Protein AF-A0A8S3HYI3-F1 (afdb_monomer_lite)

pLDDT: mean 76.08, std 28.59, range [22.97, 98.62]

Radius of gyration: 24.16 Å; chains: 1; bounding box: 46×48×84 Å

Secondary structure (DSSP, 8-state):
-EEEEE-PPPP-SEEEEE-TT---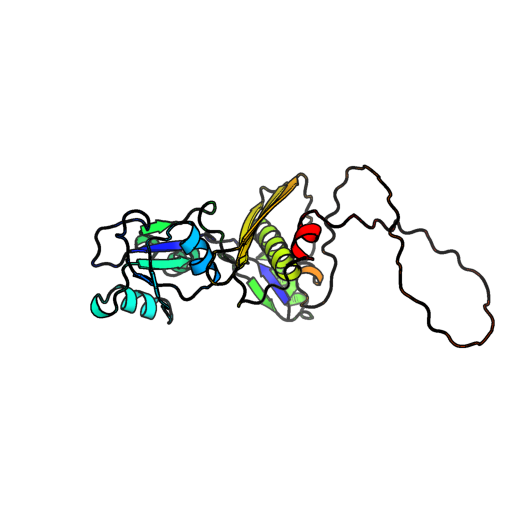-STTTSPTT-EEE---HHHHHHHHHH-TTSEEE---SSHHHHHHHHH-GGG--SEEEEEHHHHHTTT-GGG-SEEEPTTT--B-TTTT--EEEE-TT-HHHHHHHHTT--HHHHHHHHHHHHHHHHTT--TTS-EEEEEEE-SSEEEEEEEEE-TTSSSEEEEEEEEES----TTSSS-HHHH-SS--------------------------------------PPP------PPP-HHHHHHTT-

Organism: NCBI:txid392030

InterPro domains:
  IPR000860 Porphobilinogen deaminase [PR00151] (35-52)
  IPR000860 Porphobilinogen deaminase [PR00151] (54-71)
  IPR000860 Porphobilinogen deaminase [PR00151] (143-160)
  IPR000860 Porphobilinogen deaminase [PTHR11557] (1-192)
  IPR000860 Porphobilinogen deaminase [TIGR00212] (2-192)
  IPR022417 Porphobilinogen deaminase, N-terminal [PF01379] (2-125)
  IPR022418 Porphobilinogen deaminase, C-terminal [PF03900] (139-192)
  IPR036803 Porphobilinogen deaminase, C-terminal domain superfamily [G3DSA:3.30.160.40] (134-257)
  IPR036803 Porphobilinogen deaminase, C-terminal domain superfamily [SSF54782] (133-190)

Foldseek 3Di:
DWQLAKADFAQQFKFKQFFPVDDDQDLVPDAFAQEEEDPALLCQLLCCVVRVSYHYDHQDDPPVSSNVLSNDCVNRHRIYMGGCLSCVVVVNNVRTRDTDDCVRHFGAQQRRMDTDDDDPPPVVVSVVRLVRYDPQSLVRNLVRVVVCVVLVHDSVWNKGWDWDDDQFKIKIWIKTAHSNNPDIDIDIDIDGGDDDDSVDRPDVVSTDPDDDDPDDDDDDDDDDDDDDDDDDDDDDDDDDDDDDDDDDDDDDDPPPPDDDDPVVVPVVPD

Sequence (270 aa):
MVIGAILERADPRDAVIIAPWRQEKSLHELPAGSAIGTSSTRRIAQLKLSYPKLTYKNIRGNMNTRWEKLSNPELGYDAMIVAVAGFQRLNWADRISEIIEPDRVLYAIGQGALGIECRHDDNDTIRMLSVLNHEPTVVCCVAERAFLRRIEGGCSIPNAVRTEYNGTGLTVNGILLNLDGSRYVKDQIENSNLTISMTTPIPSFLVSQTDDDLLLTDNDTQTHRINRKRKRAESNDDDTLLPQPETTAPISSPSATIETSPLLRHFAHV

Structure (mmCIF, N/CA/C/O backbone):
data_AF-A0A8S3HYI3-F1
#
_entry.id   AF-A0A8S3HYI3-F1
#
loop_
_atom_site.group_PDB
_atom_site.id
_atom_site.type_symbol
_atom_site.label_atom_id
_atom_site.label_alt_id
_atom_site.label_comp_id
_atom_site.label_asym_id
_atom_site.label_entity_id
_atom_site.label_seq_id
_atom_site.pdbx_PDB_ins_code
_atom_site.Cartn_x
_atom_site.Cartn_y
_atom_site.Cartn_z
_atom_site.occupancy
_atom_site.B_iso_or_equiv
_atom_site.auth_seq_id
_atom_site.auth_comp_id
_atom_site.auth_asym_id
_atom_site.auth_atom_id
_atom_site.pdbx_PDB_model_num
ATOM 1 N N . MET A 1 1 ? 2.538 9.479 -24.098 1.00 91.56 1 MET A N 1
ATOM 2 C CA . MET A 1 1 ? 3.408 9.508 -22.902 1.00 91.56 1 MET A CA 1
ATOM 3 C C . MET A 1 1 ? 3.962 8.114 -22.660 1.00 91.56 1 MET A C 1
ATOM 5 O O . MET A 1 1 ? 3.411 7.164 -23.206 1.00 91.56 1 MET A O 1
ATOM 9 N N . VAL A 1 2 ? 5.045 7.996 -21.896 1.00 91.38 2 VAL A N 1
ATOM 10 C CA . VAL A 1 2 ? 5.701 6.731 -21.542 1.00 91.38 2 VAL A CA 1
ATOM 11 C C . VAL A 1 2 ? 6.348 6.864 -20.158 1.00 91.38 2 VAL A C 1
ATOM 13 O O . VAL A 1 2 ? 6.812 7.941 -19.800 1.00 91.38 2 VAL A O 1
ATOM 16 N N . ILE A 1 3 ? 6.402 5.788 -19.375 1.00 93.81 3 ILE A N 1
ATOM 17 C CA . ILE A 1 3 ? 7.271 5.691 -18.192 1.00 93.81 3 ILE A CA 1
ATOM 18 C C . ILE A 1 3 ? 8.714 5.515 -18.688 1.00 93.81 3 ILE A C 1
ATOM 20 O O . ILE A 1 3 ? 9.056 4.452 -19.199 1.00 93.81 3 ILE A O 1
ATOM 24 N N . GLY A 1 4 ? 9.546 6.550 -18.559 1.00 93.06 4 GLY A N 1
ATOM 25 C CA . GLY A 1 4 ? 10.953 6.526 -18.980 1.00 93.06 4 GLY A CA 1
ATOM 26 C C . GLY A 1 4 ? 11.893 5.861 -17.967 1.00 93.06 4 GLY A C 1
ATOM 27 O O . GLY A 1 4 ? 12.934 5.330 -18.352 1.00 93.06 4 GLY A O 1
ATOM 28 N N . ALA A 1 5 ? 11.525 5.861 -16.681 1.00 95.69 5 ALA A N 1
ATOM 29 C CA . ALA A 1 5 ? 12.269 5.170 -15.628 1.00 95.69 5 ALA A CA 1
ATOM 30 C C . ALA A 1 5 ? 11.381 4.716 -14.463 1.00 95.69 5 ALA A C 1
ATOM 32 O O . ALA A 1 5 ? 10.383 5.373 -14.153 1.00 95.69 5 ALA A O 1
ATOM 33 N N . ILE A 1 6 ? 11.785 3.637 -13.784 1.00 97.38 6 ILE A N 1
ATOM 34 C CA . ILE A 1 6 ? 11.233 3.195 -12.496 1.00 97.38 6 ILE A CA 1
ATOM 35 C C . ILE A 1 6 ? 12.378 3.044 -11.485 1.00 97.38 6 ILE A C 1
ATOM 37 O O . ILE A 1 6 ? 13.277 2.222 -11.661 1.00 97.38 6 ILE A O 1
ATOM 41 N N . LEU A 1 7 ? 12.331 3.853 -10.428 1.00 97.88 7 LEU A N 1
ATOM 42 C CA . LEU A 1 7 ? 13.389 3.981 -9.422 1.00 97.88 7 LEU A CA 1
ATOM 43 C C . LEU A 1 7 ? 13.372 2.821 -8.407 1.00 97.88 7 LEU A C 1
ATOM 45 O O . LEU A 1 7 ? 12.488 1.962 -8.414 1.00 97.88 7 LEU A O 1
ATOM 49 N N . GLU A 1 8 ? 14.346 2.804 -7.496 1.00 97.94 8 GLU A N 1
ATOM 50 C CA . GLU A 1 8 ? 14.388 1.874 -6.362 1.00 97.94 8 GLU A CA 1
ATOM 51 C C . GLU A 1 8 ? 13.079 1.896 -5.543 1.00 97.94 8 GLU A C 1
ATOM 53 O O . GLU A 1 8 ? 12.454 2.943 -5.324 1.00 97.94 8 GLU A O 1
ATOM 58 N N . ARG A 1 9 ? 12.621 0.710 -5.128 1.00 98.38 9 ARG A N 1
ATOM 59 C CA . ARG A 1 9 ? 11.333 0.526 -4.454 1.00 98.38 9 ARG A CA 1
ATOM 60 C C . ARG A 1 9 ? 11.489 0.758 -2.951 1.00 98.38 9 ARG A C 1
ATOM 62 O O . ARG A 1 9 ? 12.141 -0.022 -2.269 1.00 98.38 9 ARG A O 1
ATOM 69 N N . ALA A 1 10 ? 10.821 1.781 -2.420 1.00 98.12 10 ALA A N 1
ATOM 70 C CA . ALA A 1 10 ? 10.588 1.866 -0.977 1.00 98.12 10 ALA A CA 1
ATOM 71 C C . ALA A 1 10 ? 9.582 0.781 -0.543 1.00 98.12 10 ALA A C 1
ATOM 73 O O . ALA A 1 10 ? 8.868 0.243 -1.392 1.00 98.12 10 ALA A O 1
ATOM 74 N N . ASP A 1 11 ? 9.495 0.483 0.758 1.00 98.00 11 ASP A N 1
ATOM 75 C CA . ASP A 1 11 ? 8.723 -0.660 1.274 1.00 98.00 11 ASP A CA 1
ATOM 76 C C . ASP A 1 11 ? 7.275 -0.673 0.721 1.00 98.00 11 ASP A C 1
ATOM 78 O O . ASP A 1 11 ? 6.502 0.268 0.970 1.00 98.00 11 ASP A O 1
ATOM 82 N N . PRO A 1 12 ? 6.902 -1.708 -0.061 1.00 98.00 12 PRO A N 1
ATOM 83 C CA . PRO A 1 12 ? 5.623 -1.758 -0.750 1.00 98.00 12 PRO A CA 1
ATOM 84 C C . PRO A 1 12 ? 4.458 -2.110 0.178 1.00 98.00 12 PRO A C 1
ATOM 86 O O . PRO A 1 12 ? 3.312 -1.980 -0.250 1.00 98.00 12 PRO A O 1
ATOM 89 N N . ARG A 1 13 ? 4.702 -2.554 1.418 1.00 98.38 13 ARG A N 1
ATOM 90 C CA . ARG A 1 13 ? 3.667 -3.072 2.325 1.00 98.38 13 ARG A CA 1
ATOM 91 C C . ARG A 1 13 ? 2.693 -1.993 2.807 1.00 98.38 13 ARG A C 1
ATOM 93 O O . ARG A 1 13 ? 2.922 -0.781 2.702 1.00 98.38 13 ARG A O 1
ATOM 100 N N . ASP A 1 14 ? 1.562 -2.455 3.332 1.00 98.19 14 ASP A N 1
ATOM 101 C CA . ASP A 1 14 ? 0.624 -1.615 4.072 1.00 98.19 14 ASP A CA 1
ATOM 102 C C . ASP A 1 14 ? 1.027 -1.544 5.553 1.00 98.19 14 ASP A C 1
ATOM 104 O O . ASP A 1 14 ? 1.604 -2.481 6.096 1.00 98.19 14 ASP A O 1
ATOM 108 N N . ALA A 1 15 ? 0.709 -0.433 6.214 1.00 98.06 15 ALA A N 1
ATOM 109 C CA . ALA A 1 15 ? 0.996 -0.208 7.630 1.00 98.06 15 ALA A CA 1
ATOM 110 C C . ALA A 1 15 ? -0.252 0.222 8.400 1.00 98.06 15 ALA A C 1
ATOM 112 O O . ALA A 1 15 ? -1.114 0.935 7.873 1.00 98.06 15 ALA A O 1
ATOM 113 N N . VAL A 1 16 ? -0.302 -0.186 9.663 1.00 98.44 16 VAL A N 1
ATOM 114 C CA . VAL A 1 16 ? -1.290 0.193 10.669 1.00 98.44 16 VAL A CA 1
ATOM 115 C C . VAL A 1 16 ? -0.743 1.367 11.465 1.00 98.44 16 VAL A C 1
ATOM 117 O O . VAL A 1 16 ? 0.360 1.300 12.009 1.00 98.44 16 VAL A O 1
ATOM 120 N N . ILE A 1 17 ? -1.539 2.425 11.559 1.00 98.44 17 ILE A N 1
ATOM 121 C CA . ILE A 1 17 ? -1.315 3.538 12.476 1.00 98.44 17 ILE A CA 1
ATOM 122 C C . ILE A 1 17 ? -2.448 3.482 13.502 1.00 98.44 17 ILE A C 1
ATOM 124 O O . ILE A 1 17 ? -3.583 3.822 13.160 1.00 98.44 17 ILE A O 1
ATOM 128 N N . ILE A 1 18 ? -2.173 3.007 14.718 1.00 98.56 18 ILE A N 1
ATOM 129 C CA . ILE A 1 18 ? -3.126 3.061 15.837 1.00 98.56 18 ILE A CA 1
ATOM 130 C C . ILE A 1 18 ? -3.323 4.530 16.247 1.00 98.56 18 ILE A C 1
ATOM 132 O O . ILE A 1 18 ? -2.407 5.348 16.129 1.00 98.56 18 ILE A O 1
ATOM 136 N N . ALA A 1 19 ? -4.528 4.898 16.683 1.00 98.25 19 ALA A N 1
ATOM 137 C CA . ALA A 1 19 ? -4.817 6.276 17.061 1.00 98.25 19 ALA A CA 1
ATOM 138 C C . ALA A 1 19 ? -4.034 6.712 18.322 1.00 98.25 19 ALA A C 1
ATOM 140 O O . ALA A 1 19 ? -3.951 5.931 19.268 1.00 98.25 19 ALA A O 1
ATOM 141 N N . PRO A 1 20 ? -3.509 7.955 18.404 1.00 97.38 20 PRO A N 1
ATOM 142 C CA . PRO A 1 20 ? -2.654 8.398 19.520 1.00 97.38 20 PRO A CA 1
ATOM 143 C C . PRO A 1 20 ? -3.270 8.334 20.928 1.00 97.38 20 PRO A C 1
ATOM 145 O O . PRO A 1 20 ? -2.547 8.412 21.916 1.00 97.38 20 PRO A O 1
ATOM 148 N N . TRP A 1 21 ? -4.596 8.225 21.026 1.00 95.81 21 TRP A N 1
ATOM 149 C CA . TRP A 1 21 ? -5.343 8.098 22.282 1.00 95.81 21 TRP A CA 1
ATOM 150 C C . TRP A 1 21 ? -5.574 6.635 22.713 1.00 95.81 21 TRP A C 1
ATOM 152 O O . TRP A 1 21 ? -6.117 6.391 23.790 1.00 95.81 21 TRP A O 1
ATOM 162 N N . ARG A 1 22 ? -5.155 5.660 21.894 1.00 97.00 22 ARG A N 1
ATOM 163 C CA . ARG A 1 22 ? -5.243 4.216 22.153 1.00 97.00 22 ARG A CA 1
ATOM 164 C C . ARG A 1 22 ? -3.908 3.632 22.624 1.00 97.00 22 ARG A C 1
ATOM 166 O O . ARG A 1 22 ? -2.847 4.213 22.410 1.00 97.00 22 ARG A O 1
ATOM 173 N N . GLN A 1 23 ? -3.964 2.475 23.287 1.00 96.12 23 GLN A N 1
ATOM 174 C CA . GLN A 1 23 ? -2.786 1.822 23.880 1.00 96.12 23 GLN A CA 1
ATOM 175 C C . GLN A 1 23 ? -2.311 0.597 23.095 1.00 96.12 23 GLN A C 1
ATOM 177 O O . GLN A 1 23 ? -1.153 0.206 23.223 1.00 96.12 23 GLN A O 1
ATOM 182 N N . GLU A 1 24 ? -3.162 0.040 22.240 1.00 97.50 24 GLU A N 1
ATOM 183 C CA . GLU A 1 24 ? -2.853 -1.073 21.346 1.00 97.50 24 GLU A CA 1
ATOM 184 C C . GLU A 1 24 ? -1.702 -0.750 20.371 1.00 97.50 24 GLU A C 1
ATOM 186 O O . GLU A 1 24 ? -1.314 0.412 20.185 1.00 97.50 24 GLU A O 1
ATOM 191 N N . LYS A 1 25 ? -1.121 -1.787 19.763 1.00 95.19 25 LYS A N 1
ATOM 192 C CA . LYS A 1 25 ? -0.018 -1.691 18.791 1.00 95.19 25 LYS A CA 1
ATOM 193 C C . LYS A 1 25 ? -0.329 -2.385 17.458 1.00 95.19 25 LYS A C 1
ATOM 195 O O . LYS A 1 25 ? 0.171 -1.940 16.430 1.00 95.19 25 LYS A O 1
ATOM 200 N N . SER A 1 26 ? -1.206 -3.389 17.444 1.00 96.88 26 SER A N 1
ATOM 201 C CA . SER A 1 26 ? -1.627 -4.126 16.238 1.00 96.88 26 SER A CA 1
ATOM 202 C C . SER A 1 26 ? -3.139 -4.083 15.977 1.00 96.88 26 SER A C 1
ATOM 204 O O . SER A 1 26 ? -3.944 -3.818 16.872 1.00 96.88 26 SER A O 1
ATOM 206 N N . LEU A 1 27 ? -3.554 -4.442 14.755 1.00 96.62 27 LEU A N 1
ATOM 207 C CA . LEU A 1 27 ? -4.970 -4.704 14.438 1.00 96.62 27 LEU A CA 1
ATOM 208 C C . LEU A 1 27 ? -5.544 -5.902 15.211 1.00 96.62 27 LEU A C 1
ATOM 210 O O . LEU A 1 27 ? -6.762 -6.007 15.378 1.00 96.62 27 LEU A O 1
ATOM 214 N N . HIS A 1 28 ? -4.688 -6.819 15.668 1.00 95.50 28 HIS A N 1
ATOM 215 C CA . HIS A 1 28 ? -5.113 -8.004 16.405 1.00 95.50 28 HIS A CA 1
ATOM 216 C C . HIS A 1 28 ? -5.597 -7.655 17.820 1.00 95.50 28 HIS A C 1
ATOM 218 O O . HIS A 1 28 ? -6.610 -8.197 18.267 1.00 95.50 28 HIS A O 1
ATOM 224 N N . GLU A 1 29 ? -4.926 -6.724 18.500 1.00 97.44 29 GLU A N 1
ATOM 225 C CA . GLU A 1 29 ? -5.284 -6.267 19.853 1.00 97.44 29 GLU A CA 1
ATOM 226 C C . GLU A 1 29 ? -6.612 -5.497 19.903 1.00 97.44 29 GLU A C 1
ATOM 228 O O . GLU A 1 29 ? -7.323 -5.576 20.904 1.00 97.44 29 GLU A O 1
ATOM 233 N N . LEU A 1 30 ? -6.981 -4.791 18.826 1.00 98.00 30 LEU A N 1
ATOM 234 C CA . LEU A 1 30 ? -8.172 -3.938 18.808 1.00 98.00 30 LEU A CA 1
ATOM 235 C C . LEU A 1 30 ? -9.466 -4.716 19.151 1.00 98.00 30 LEU A C 1
ATOM 237 O O . LEU A 1 30 ? -9.726 -5.775 18.562 1.00 98.00 30 LEU A O 1
ATOM 241 N N . PRO A 1 31 ? -10.326 -4.198 20.051 1.00 97.75 31 PRO A N 1
ATOM 242 C CA . PRO A 1 31 ? -11.632 -4.778 20.357 1.00 97.75 31 PRO A CA 1
ATOM 243 C C . PRO A 1 31 ? -12.533 -4.936 19.128 1.00 97.75 31 PRO A C 1
ATOM 245 O O . PRO A 1 31 ? -12.418 -4.196 18.146 1.00 97.75 31 PRO A O 1
ATOM 248 N N . ALA A 1 32 ? -13.484 -5.869 19.204 1.00 98.00 32 ALA A N 1
ATOM 249 C CA . ALA A 1 32 ? -14.530 -5.990 18.193 1.00 98.00 32 ALA A CA 1
ATOM 250 C C . ALA A 1 32 ? -15.317 -4.671 18.053 1.00 98.00 32 ALA A C 1
ATOM 252 O O . ALA A 1 32 ? -15.541 -3.963 19.033 1.00 98.00 32 ALA A O 1
ATOM 253 N N . GLY A 1 33 ? -15.709 -4.333 16.826 1.00 97.81 33 GLY A N 1
ATOM 254 C CA . GLY A 1 33 ? -16.355 -3.068 16.477 1.00 97.81 33 GLY A CA 1
ATOM 255 C C . GLY A 1 33 ? -15.394 -1.928 16.111 1.00 97.81 33 GLY A C 1
ATOM 256 O O . GLY A 1 33 ? -15.814 -1.031 15.378 1.00 97.81 33 GLY A O 1
ATOM 257 N N . SER A 1 34 ? -14.121 -1.973 16.536 1.00 98.56 34 SER A N 1
ATOM 258 C CA . SER A 1 34 ? -13.158 -0.870 16.339 1.00 98.56 34 SER A CA 1
ATOM 259 C C . SER A 1 34 ? -13.040 -0.437 14.869 1.00 98.56 34 SER A C 1
ATOM 261 O O . SER A 1 34 ? -12.994 -1.266 13.956 1.00 98.56 34 SER A O 1
ATOM 263 N N . ALA A 1 35 ? -13.004 0.875 14.658 1.00 98.38 35 ALA A N 1
ATOM 264 C CA . ALA A 1 35 ? -13.166 1.575 13.397 1.00 98.38 35 ALA A CA 1
ATOM 265 C C . ALA A 1 35 ? -11.837 1.897 12.704 1.00 98.38 35 ALA A C 1
ATOM 267 O O . ALA A 1 35 ? -11.068 2.765 13.122 1.00 98.38 35 ALA A O 1
ATOM 268 N N . ILE A 1 36 ? -11.614 1.244 11.568 1.00 98.62 36 ILE A N 1
ATOM 269 C CA . ILE A 1 36 ? -10.385 1.322 10.785 1.00 98.62 36 ILE A CA 1
ATOM 270 C C . ILE A 1 36 ? -10.548 2.299 9.613 1.00 98.62 36 ILE A C 1
ATOM 272 O O . ILE A 1 36 ? -11.354 2.100 8.699 1.00 98.62 36 ILE A O 1
ATOM 276 N N . GLY A 1 37 ? -9.753 3.367 9.623 1.00 98.44 37 GLY A N 1
ATOM 277 C CA . GLY A 1 37 ? -9.715 4.405 8.600 1.00 98.44 37 GLY A CA 1
ATOM 278 C C . GLY A 1 37 ? -9.043 3.942 7.307 1.00 98.44 37 GLY A C 1
ATOM 279 O O . GLY A 1 37 ? -7.818 3.857 7.218 1.00 98.44 37 GLY A O 1
ATOM 280 N N . THR A 1 38 ? -9.830 3.700 6.260 1.00 97.56 38 THR A N 1
ATOM 281 C CA . THR A 1 38 ? -9.333 3.486 4.892 1.00 97.56 38 THR A CA 1
ATOM 282 C C . THR A 1 38 ? -10.435 3.766 3.867 1.00 97.56 38 THR A C 1
ATOM 284 O O . THR A 1 38 ? -11.604 3.482 4.101 1.00 97.56 38 THR A O 1
ATOM 287 N N . SER A 1 39 ? -10.059 4.326 2.713 1.00 95.12 39 SER A N 1
ATOM 288 C CA . SER A 1 39 ? -10.948 4.501 1.547 1.00 95.12 39 SER A CA 1
ATOM 289 C C . SER A 1 39 ? -10.560 3.594 0.367 1.00 95.12 39 SER A C 1
ATOM 291 O O . SER A 1 39 ? -11.001 3.821 -0.756 1.00 95.12 39 SER A O 1
ATOM 293 N N . SER A 1 40 ? -9.683 2.608 0.591 1.00 94.94 40 SER A N 1
ATOM 294 C CA . SER A 1 40 ? -9.213 1.675 -0.439 1.00 94.94 40 SER A CA 1
ATOM 295 C C . SER A 1 40 ? -10.015 0.376 -0.388 1.00 94.94 40 SER A C 1
ATOM 297 O O . SER A 1 40 ? -9.945 -0.351 0.604 1.00 94.94 40 SER A O 1
ATOM 299 N N . THR A 1 41 ? -10.732 0.063 -1.468 1.00 94.12 41 THR A N 1
ATOM 300 C CA . THR A 1 41 ? -11.506 -1.181 -1.619 1.00 94.12 41 THR A CA 1
ATOM 301 C C . THR A 1 41 ? -10.606 -2.418 -1.523 1.00 94.12 41 THR A C 1
ATOM 303 O O . THR A 1 41 ? -10.934 -3.333 -0.772 1.00 94.12 41 THR A O 1
ATOM 306 N N . ARG A 1 42 ? -9.413 -2.389 -2.147 1.00 95.00 42 ARG A N 1
ATOM 307 C CA . ARG A 1 42 ? -8.327 -3.383 -1.976 1.00 95.00 42 ARG A CA 1
ATOM 308 C C . ARG A 1 42 ? -8.052 -3.711 -0.506 1.00 95.00 42 ARG A C 1
ATOM 310 O O . ARG A 1 42 ? -7.963 -4.881 -0.138 1.00 95.00 42 ARG A O 1
ATOM 317 N N . ARG A 1 43 ? -7.864 -2.676 0.322 1.00 96.19 43 ARG A N 1
ATOM 318 C CA . ARG A 1 43 ? -7.559 -2.842 1.752 1.00 96.19 43 ARG A CA 1
ATOM 319 C C . ARG A 1 43 ? -8.765 -3.386 2.505 1.00 96.19 43 ARG A C 1
ATOM 321 O O . ARG A 1 43 ? -8.611 -4.331 3.261 1.00 96.19 43 ARG A O 1
ATOM 328 N N . ILE A 1 44 ? -9.952 -2.820 2.285 1.00 95.88 44 ILE A N 1
ATOM 329 C CA . ILE A 1 44 ? -11.177 -3.217 2.998 1.00 95.88 44 ILE A CA 1
ATOM 330 C C . ILE A 1 44 ? -11.522 -4.688 2.728 1.00 95.88 44 ILE A C 1
ATOM 332 O O . ILE A 1 44 ? -11.787 -5.418 3.677 1.00 95.88 44 ILE A O 1
ATOM 336 N N . ALA A 1 45 ? -11.479 -5.135 1.470 1.00 95.12 45 ALA A N 1
ATOM 337 C CA . ALA A 1 45 ? -11.820 -6.511 1.107 1.00 95.12 45 ALA A CA 1
ATOM 338 C C . ALA A 1 45 ? -10.863 -7.538 1.746 1.00 95.12 45 ALA A C 1
ATOM 340 O O . ALA A 1 45 ? -11.320 -8.500 2.355 1.00 95.12 45 ALA A O 1
ATOM 341 N N . GLN A 1 46 ? -9.545 -7.306 1.688 1.00 96.06 46 GLN A N 1
ATOM 342 C CA . GLN A 1 46 ? -8.563 -8.204 2.314 1.00 96.06 46 GLN A CA 1
ATOM 343 C C . GLN A 1 46 ? -8.597 -8.146 3.848 1.00 96.06 46 GLN A C 1
ATOM 345 O O . GLN A 1 46 ? -8.528 -9.175 4.512 1.00 96.06 46 GLN A O 1
ATOM 350 N N . LEU A 1 47 ? -8.744 -6.955 4.438 1.00 95.88 47 LEU A N 1
ATOM 351 C CA . LEU A 1 47 ? -8.779 -6.815 5.896 1.00 95.88 47 LEU A CA 1
ATOM 352 C C . LEU A 1 47 ? -10.030 -7.447 6.513 1.00 95.88 47 LEU A C 1
ATOM 354 O O . LEU A 1 47 ? -9.934 -7.955 7.623 1.00 95.88 47 LEU A O 1
ATOM 358 N N . LYS A 1 48 ? -11.164 -7.488 5.802 1.00 94.81 48 LYS A N 1
ATOM 359 C CA . LYS A 1 48 ? -12.365 -8.210 6.251 1.00 94.81 48 LYS A CA 1
ATOM 360 C C . LYS A 1 48 ? -12.172 -9.727 6.341 1.00 94.81 48 LYS A C 1
ATOM 362 O O . LYS A 1 48 ? -12.792 -10.337 7.204 1.00 94.81 48 LYS A O 1
ATOM 367 N N . LEU A 1 49 ? -11.321 -10.323 5.498 1.00 91.69 49 LEU A N 1
ATOM 368 C CA . LEU A 1 49 ? -10.960 -11.744 5.605 1.00 91.69 49 LEU A CA 1
ATOM 369 C C . LEU A 1 49 ? -10.132 -12.004 6.872 1.00 91.69 49 LEU A C 1
ATOM 371 O O . LEU A 1 49 ? -10.440 -12.910 7.640 1.00 91.69 49 LEU A O 1
ATOM 375 N N . SER A 1 50 ? -9.107 -11.180 7.102 1.00 90.38 50 SER A N 1
ATOM 376 C CA . SER A 1 50 ? -8.134 -11.375 8.188 1.00 90.38 50 SER A CA 1
ATOM 377 C C . SER A 1 50 ? -8.602 -10.847 9.555 1.00 90.38 50 SER A C 1
ATOM 379 O O . SER A 1 50 ? -8.136 -11.319 10.589 1.00 90.38 50 SER A O 1
ATOM 381 N N . TYR A 1 51 ? -9.517 -9.872 9.585 1.00 94.31 51 TYR A N 1
ATOM 382 C CA . TYR A 1 51 ? -9.987 -9.192 10.799 1.00 94.31 51 TYR A CA 1
ATOM 383 C C . TYR A 1 51 ? -11.513 -8.910 10.786 1.00 94.31 51 TYR A C 1
ATOM 385 O O . TYR A 1 51 ? -11.927 -7.770 11.018 1.00 94.31 51 TYR A O 1
ATOM 393 N N . PRO A 1 52 ? -12.389 -9.918 10.584 1.00 93.88 52 PRO A N 1
ATOM 394 C CA . PRO A 1 52 ? -13.842 -9.726 10.433 1.00 93.88 52 PRO A CA 1
ATOM 395 C C . PRO A 1 52 ? -14.547 -9.091 11.648 1.00 93.88 52 PRO A C 1
ATOM 397 O O . PRO A 1 52 ? -15.687 -8.649 11.533 1.00 93.88 52 PRO A O 1
ATOM 400 N N . LYS A 1 53 ? -13.881 -9.015 12.810 1.00 96.56 53 LYS A N 1
ATOM 401 C CA . LYS A 1 53 ? -14.371 -8.322 14.015 1.00 96.56 53 LYS A CA 1
ATOM 402 C C . LYS A 1 53 ? -14.313 -6.786 13.938 1.00 96.56 53 LYS A C 1
ATOM 404 O O . LYS A 1 53 ? -14.844 -6.135 14.834 1.00 96.56 53 LYS A O 1
ATOM 409 N N . LEU A 1 54 ? -13.630 -6.203 12.949 1.00 97.81 54 LEU A N 1
ATOM 410 C CA . LEU A 1 54 ? -13.384 -4.757 12.847 1.00 97.81 54 LEU A CA 1
ATOM 411 C C . LEU A 1 54 ? -14.364 -4.071 11.879 1.00 97.81 54 LEU A C 1
ATOM 413 O O . LEU A 1 54 ? -14.881 -4.690 10.950 1.00 97.81 54 LEU A O 1
ATOM 417 N N . THR A 1 55 ? -14.602 -2.771 12.072 1.00 97.88 55 THR A N 1
ATOM 418 C CA . THR A 1 55 ? -15.403 -1.946 11.151 1.00 97.88 55 THR A CA 1
ATOM 419 C C . THR A 1 55 ? -14.501 -1.049 10.301 1.00 97.88 55 THR A C 1
ATOM 421 O O . THR A 1 55 ? -13.374 -0.746 10.679 1.00 97.88 55 THR A O 1
ATOM 424 N N . TYR A 1 56 ? -14.968 -0.617 9.124 1.00 97.12 56 TYR A N 1
ATOM 425 C CA . TYR A 1 56 ? -14.147 0.139 8.165 1.00 97.12 56 TYR A CA 1
ATOM 426 C C . TYR A 1 56 ? -14.840 1.439 7.752 1.00 97.12 56 TYR A C 1
ATOM 428 O O . TYR A 1 56 ? -15.974 1.418 7.273 1.00 97.12 56 TYR A O 1
ATOM 436 N N . LYS A 1 57 ? -14.153 2.577 7.917 1.00 97.00 57 LYS A N 1
ATOM 437 C CA . LYS A 1 57 ? -14.675 3.928 7.644 1.00 97.00 57 LYS A CA 1
ATOM 438 C C . LYS A 1 57 ? -13.800 4.675 6.630 1.00 97.00 57 LYS A C 1
ATOM 440 O O . LYS A 1 57 ? -12.574 4.677 6.726 1.00 97.00 57 LYS A O 1
ATOM 445 N N . ASN A 1 58 ? -14.445 5.359 5.679 1.00 97.06 58 ASN A N 1
ATOM 446 C CA . ASN A 1 58 ? -13.793 6.142 4.620 1.00 97.06 58 ASN A CA 1
ATOM 447 C C . ASN A 1 58 ? -13.008 7.347 5.183 1.00 97.06 58 ASN A C 1
ATOM 449 O O . ASN A 1 58 ? -13.560 8.438 5.327 1.00 97.06 58 ASN A O 1
ATOM 453 N N . ILE A 1 59 ? -11.699 7.197 5.416 1.00 97.56 59 ILE A N 1
ATOM 454 C CA . ILE A 1 59 ? -10.813 8.333 5.723 1.00 97.56 59 ILE A CA 1
ATOM 455 C C . ILE A 1 59 ? -10.248 8.948 4.427 1.00 97.56 59 ILE A C 1
ATOM 457 O O . ILE A 1 59 ? -9.701 8.239 3.574 1.00 97.56 59 ILE A O 1
ATOM 461 N N . ARG A 1 60 ? -10.408 10.269 4.246 1.00 95.44 60 ARG A N 1
ATOM 462 C CA . ARG A 1 60 ? -10.005 11.023 3.035 1.00 95.44 60 ARG A CA 1
ATOM 463 C C . ARG A 1 60 ? -9.346 12.365 3.371 1.00 95.44 60 ARG A C 1
ATOM 465 O O . ARG A 1 60 ? -9.667 12.985 4.388 1.00 95.44 60 ARG A O 1
ATOM 472 N N . GLY A 1 61 ? -8.449 12.795 2.484 1.00 95.56 61 GLY A N 1
ATOM 473 C CA . GLY A 1 61 ? -7.565 13.960 2.617 1.00 95.56 61 GLY A CA 1
ATOM 474 C C . GLY A 1 61 ? -6.136 13.639 2.154 1.00 95.56 61 GLY A C 1
ATOM 475 O O . GLY A 1 61 ? -5.865 12.506 1.730 1.00 95.56 61 GLY A O 1
ATOM 476 N N . ASN A 1 62 ? -5.225 14.610 2.274 1.00 95.69 62 ASN A N 1
ATOM 477 C CA . ASN A 1 62 ? -3.774 14.367 2.250 1.00 95.69 62 ASN A CA 1
ATOM 478 C C . ASN A 1 62 ? -3.329 13.662 3.558 1.00 95.69 62 ASN A C 1
ATOM 480 O O . ASN A 1 62 ? -4.183 13.272 4.357 1.00 95.69 62 ASN A O 1
ATOM 484 N N . MET A 1 63 ? -2.026 13.450 3.785 1.00 95.44 63 MET A N 1
ATOM 485 C CA . MET A 1 63 ? -1.594 12.712 4.982 1.00 95.44 63 MET A CA 1
ATOM 486 C C . MET A 1 63 ? -1.813 13.483 6.291 1.00 95.44 63 MET A C 1
ATOM 488 O O . MET A 1 63 ? -2.264 12.881 7.262 1.00 95.44 63 MET A O 1
ATOM 492 N N . ASN A 1 64 ? -1.601 14.803 6.299 1.00 96.12 64 ASN A N 1
ATOM 493 C CA . ASN A 1 64 ? -1.841 15.663 7.465 1.00 96.12 64 ASN A CA 1
ATOM 494 C C . ASN A 1 64 ? -3.318 15.604 7.875 1.00 96.12 64 ASN A C 1
ATOM 496 O O . ASN A 1 64 ? -3.632 15.201 8.990 1.00 96.12 64 ASN A O 1
ATOM 500 N N . THR A 1 65 ? -4.234 15.817 6.927 1.00 97.25 65 THR A N 1
ATOM 501 C CA . THR A 1 65 ? -5.683 15.740 7.166 1.00 97.25 65 THR A CA 1
ATOM 502 C C . THR A 1 65 ? -6.165 14.343 7.576 1.00 97.25 65 THR A C 1
ATOM 504 O O . THR A 1 65 ? -7.210 14.216 8.209 1.00 97.25 65 THR A O 1
ATOM 507 N N . ARG A 1 66 ? -5.444 13.266 7.235 1.00 97.88 66 ARG A N 1
ATOM 508 C CA . ARG A 1 66 ? -5.743 11.916 7.757 1.00 97.88 66 ARG A CA 1
ATOM 509 C C . ARG A 1 66 ? -5.220 11.733 9.179 1.00 97.88 66 ARG A C 1
ATOM 511 O O . ARG A 1 66 ? -5.941 11.189 10.006 1.00 97.88 66 ARG A O 1
ATOM 518 N N . TRP A 1 67 ? -4.016 12.222 9.469 1.00 97.44 67 TRP A N 1
ATOM 519 C CA . TRP A 1 67 ? -3.432 12.204 10.808 1.00 97.44 67 TRP A CA 1
ATOM 520 C C . TRP A 1 67 ? -4.257 13.026 11.807 1.00 97.44 67 TRP A C 1
ATOM 522 O O . TRP A 1 67 ? -4.582 12.527 12.879 1.00 97.44 67 TRP A O 1
ATOM 532 N N . GLU A 1 68 ? -4.679 14.236 11.435 1.00 97.88 68 GLU A N 1
ATOM 533 C CA . GLU A 1 68 ? -5.612 15.075 12.202 1.00 97.88 68 GLU A CA 1
ATOM 534 C C . GLU A 1 68 ? -6.914 14.322 12.517 1.00 97.88 68 GLU A C 1
ATOM 536 O O . GLU A 1 68 ? -7.377 14.318 13.655 1.00 97.88 68 GLU A O 1
ATOM 541 N N . LYS A 1 69 ? -7.479 13.621 11.521 1.00 98.38 69 LYS A N 1
ATOM 542 C CA . LYS A 1 69 ? -8.726 12.857 11.682 1.00 98.38 69 LYS A CA 1
ATOM 543 C C . LYS A 1 69 ? -8.581 11.610 12.553 1.00 98.38 69 LYS A C 1
ATOM 545 O O . LYS A 1 69 ? -9.539 11.254 13.227 1.00 98.38 69 LYS A O 1
ATOM 550 N N . LEU A 1 70 ? -7.416 10.963 12.540 1.00 98.31 70 LEU A N 1
ATOM 551 C CA . LEU A 1 70 ? -7.081 9.855 13.441 1.00 98.31 70 LEU A CA 1
ATOM 552 C C . LEU A 1 70 ? -6.841 10.349 14.878 1.00 98.31 70 LEU A C 1
ATOM 554 O O . LEU A 1 70 ? -7.214 9.689 15.843 1.00 98.31 70 LEU A O 1
ATOM 558 N N . SER A 1 71 ? -6.217 11.520 15.013 1.00 97.69 71 SER A N 1
ATOM 559 C CA . SER A 1 71 ? -5.837 12.111 16.302 1.00 97.69 71 SER A CA 1
ATOM 560 C C . SER A 1 71 ? -7.016 12.713 17.070 1.00 97.69 71 SER A C 1
ATOM 562 O O . SER A 1 71 ? -6.852 13.059 18.235 1.00 97.69 71 SER A O 1
ATOM 564 N N . ASN A 1 72 ? -8.189 12.844 16.442 1.00 97.62 72 ASN A N 1
ATOM 565 C CA . ASN A 1 72 ? -9.401 13.377 17.055 1.00 97.62 72 ASN A CA 1
ATOM 566 C C . ASN A 1 72 ? -10.357 12.234 17.476 1.00 97.62 72 ASN A C 1
ATOM 568 O O . ASN A 1 72 ? -10.962 11.614 16.592 1.00 97.62 72 ASN A O 1
ATOM 572 N N . PRO A 1 73 ? -10.543 11.972 18.788 1.00 95.88 73 PRO A N 1
ATOM 573 C CA . PRO A 1 73 ? -11.429 10.912 19.281 1.00 95.88 73 PRO A CA 1
ATOM 574 C C . PRO A 1 73 ? -12.883 11.054 18.812 1.00 95.88 73 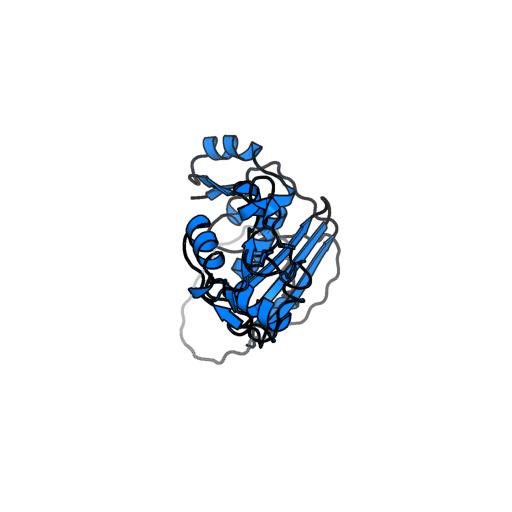PRO A C 1
ATOM 576 O O . PRO A 1 73 ? -13.511 10.053 18.473 1.00 95.88 73 PRO A O 1
ATOM 579 N N . GLU A 1 74 ? -13.392 12.287 18.689 1.00 97.06 74 GLU A N 1
ATOM 580 C CA . GLU A 1 74 ? -14.786 12.589 18.314 1.00 97.06 74 GLU A CA 1
ATOM 581 C C . GLU A 1 74 ? -15.167 12.078 16.913 1.00 97.06 74 GLU A C 1
ATOM 583 O O . GLU A 1 74 ? -16.342 11.922 16.583 1.00 97.06 74 GLU A O 1
ATOM 588 N N . LEU A 1 75 ? -14.176 11.797 16.060 1.00 97.00 75 LEU A N 1
ATOM 589 C CA . LEU A 1 75 ? -14.401 11.239 14.726 1.00 97.00 75 LEU A CA 1
ATOM 590 C C . LEU A 1 75 ? -14.460 9.703 14.714 1.00 97.00 75 LEU A C 1
ATOM 592 O O . LEU A 1 75 ? -14.835 9.115 13.691 1.00 97.00 75 LEU A O 1
ATOM 596 N N . GLY A 1 76 ? -14.121 9.049 15.830 1.00 95.81 76 GLY A N 1
ATOM 597 C CA . GLY A 1 76 ? -14.189 7.602 16.023 1.00 95.81 76 GLY A CA 1
ATOM 598 C C . GLY A 1 76 ? -13.357 6.818 15.008 1.00 95.81 76 GLY A C 1
ATOM 599 O O . GLY A 1 76 ? -13.917 6.030 14.241 1.00 95.81 76 GLY A O 1
ATOM 600 N N . TYR A 1 77 ? -12.051 7.075 14.951 1.00 98.44 77 TYR A N 1
ATOM 601 C CA . TYR A 1 77 ? -11.085 6.248 14.224 1.00 98.44 77 TYR A CA 1
ATOM 602 C C . TYR A 1 77 ? -10.099 5.654 15.228 1.00 98.44 77 TYR A C 1
ATOM 604 O O . TYR A 1 77 ? -9.359 6.392 15.869 1.00 98.44 77 TYR A O 1
ATOM 612 N N . ASP A 1 78 ? -10.088 4.330 15.345 1.00 98.56 78 ASP A N 1
ATOM 613 C CA . ASP A 1 78 ? -9.227 3.590 16.275 1.00 98.56 78 ASP A CA 1
ATOM 614 C C . ASP A 1 78 ? -7.853 3.283 15.670 1.00 98.56 78 ASP A C 1
ATOM 616 O O . ASP A 1 78 ? -6.850 3.180 16.376 1.00 98.56 78 ASP A O 1
ATOM 620 N N . ALA A 1 79 ? -7.810 3.168 14.343 1.00 98.62 79 ALA A N 1
ATOM 621 C CA . ALA A 1 79 ? -6.597 3.061 13.547 1.00 98.62 79 ALA A CA 1
ATOM 622 C C . ALA A 1 79 ? -6.837 3.598 12.127 1.00 98.62 79 ALA A C 1
ATOM 624 O O . ALA A 1 79 ? -7.980 3.805 11.713 1.00 98.62 79 ALA A O 1
ATOM 625 N N . MET A 1 80 ? -5.783 3.753 11.326 1.00 98.44 80 MET A N 1
ATOM 626 C CA . MET A 1 80 ? -5.887 3.896 9.869 1.00 98.44 80 MET A CA 1
ATOM 627 C C . MET A 1 80 ? -4.841 3.055 9.137 1.00 98.44 80 MET A C 1
ATOM 629 O O . MET A 1 80 ? -3.790 2.743 9.693 1.00 98.44 80 MET A O 1
ATOM 633 N N . ILE A 1 81 ? -5.121 2.720 7.873 1.00 98.31 81 ILE A N 1
ATOM 634 C CA . ILE A 1 81 ? -4.233 1.892 7.044 1.00 98.31 81 ILE A CA 1
ATOM 635 C C . ILE A 1 81 ? -3.600 2.729 5.936 1.00 98.31 81 ILE A C 1
ATOM 637 O O . ILE A 1 81 ? -4.291 3.304 5.084 1.00 98.31 81 ILE A O 1
ATOM 641 N N . VAL A 1 82 ? -2.271 2.758 5.923 1.00 97.44 82 VAL A N 1
ATOM 642 C CA . VAL A 1 82 ? -1.422 3.561 5.030 1.00 97.44 82 VAL A CA 1
ATOM 643 C C . VAL A 1 82 ? -0.452 2.657 4.256 1.00 97.44 82 VAL A C 1
ATOM 645 O O . VAL A 1 82 ? -0.518 1.441 4.385 1.00 97.44 82 VAL A O 1
ATOM 648 N N . ALA A 1 83 ? 0.396 3.223 3.393 1.00 97.44 83 ALA A N 1
ATOM 649 C CA . ALA A 1 83 ? 1.505 2.489 2.766 1.00 97.44 83 ALA A CA 1
ATOM 650 C C . ALA A 1 83 ? 2.814 2.873 3.471 1.00 97.44 83 ALA A C 1
ATOM 652 O O . ALA A 1 83 ? 3.012 4.067 3.719 1.00 97.44 83 ALA A O 1
ATOM 653 N N . VAL A 1 84 ? 3.696 1.907 3.754 1.00 98.38 84 VAL A N 1
ATOM 654 C CA . VAL A 1 84 ? 4.943 2.136 4.516 1.00 98.38 84 VAL A CA 1
ATOM 655 C C . VAL A 1 84 ? 5.809 3.206 3.841 1.00 98.38 84 VAL A C 1
ATOM 657 O O . VAL A 1 84 ? 6.126 4.224 4.462 1.00 98.38 84 VAL A O 1
ATOM 660 N N . ALA A 1 85 ? 6.072 3.060 2.537 1.00 97.88 85 ALA A N 1
ATOM 661 C CA . ALA A 1 85 ? 6.781 4.050 1.721 1.00 97.88 85 ALA A CA 1
ATOM 662 C C . ALA A 1 85 ? 6.213 5.483 1.813 1.00 97.88 85 ALA A C 1
ATOM 664 O O . ALA A 1 85 ? 6.952 6.457 1.673 1.00 97.88 85 ALA A O 1
ATOM 665 N N . GLY A 1 86 ? 4.904 5.637 2.048 1.00 96.19 86 GLY A N 1
ATOM 666 C CA . GLY A 1 86 ? 4.261 6.945 2.199 1.00 96.19 86 GLY A CA 1
ATOM 667 C C . GLY A 1 86 ? 4.567 7.629 3.534 1.00 96.19 86 GLY A C 1
ATOM 668 O O . GLY A 1 86 ? 4.578 8.852 3.589 1.00 96.19 86 GLY A O 1
ATOM 669 N N . PHE A 1 87 ? 4.832 6.857 4.592 1.00 96.50 87 PHE A N 1
ATOM 670 C CA . PHE A 1 87 ? 5.253 7.373 5.900 1.00 96.50 87 PHE A CA 1
ATOM 671 C C . PHE A 1 87 ? 6.769 7.581 5.955 1.00 96.50 87 PHE A C 1
ATOM 673 O O . PHE A 1 87 ? 7.220 8.616 6.439 1.00 96.50 87 PHE A O 1
ATOM 680 N N . GLN A 1 88 ? 7.551 6.667 5.369 1.00 96.75 88 GLN A N 1
ATOM 681 C CA . GLN A 1 88 ? 9.003 6.823 5.214 1.00 96.75 88 GLN A CA 1
ATOM 682 C C . GLN A 1 88 ? 9.356 8.127 4.479 1.00 96.75 88 GLN A C 1
ATOM 684 O O . GLN A 1 88 ? 10.141 8.919 4.987 1.00 96.75 88 GLN A O 1
ATOM 689 N N . ARG A 1 89 ? 8.699 8.420 3.344 1.00 97.19 89 ARG A N 1
ATOM 690 C CA . ARG A 1 89 ? 8.912 9.656 2.556 1.00 97.19 89 ARG A CA 1
ATOM 691 C C . ARG A 1 89 ? 8.483 10.956 3.256 1.00 97.19 89 ARG A C 1
ATOM 693 O O . ARG A 1 89 ? 8.808 12.031 2.765 1.00 97.19 89 ARG A O 1
ATOM 700 N N . LEU A 1 90 ? 7.764 10.869 4.377 1.00 96.75 90 LEU A N 1
ATOM 701 C CA . LEU A 1 90 ? 7.390 12.008 5.227 1.00 96.75 90 LEU A CA 1
ATOM 702 C C . LEU A 1 90 ? 8.242 12.099 6.506 1.00 96.75 90 LEU A C 1
ATOM 704 O O . LEU A 1 90 ? 8.000 12.982 7.325 1.00 96.75 90 LEU A O 1
ATOM 708 N N . ASN A 1 91 ? 9.218 11.199 6.691 1.00 97.25 91 ASN A N 1
ATOM 709 C CA . ASN A 1 91 ? 9.953 10.994 7.945 1.00 97.25 91 ASN A CA 1
ATOM 710 C C . ASN A 1 91 ? 9.027 10.696 9.145 1.00 97.25 91 ASN A C 1
ATOM 712 O O . ASN A 1 91 ? 9.283 11.149 10.254 1.00 97.25 91 ASN A O 1
ATOM 716 N N . TRP A 1 92 ? 7.933 9.956 8.912 1.00 97.50 92 TRP A N 1
ATOM 717 C CA . TRP A 1 92 ? 6.919 9.574 9.914 1.00 97.50 92 TRP A CA 1
ATOM 718 C C . TRP A 1 92 ? 6.968 8.075 10.277 1.00 97.50 92 TRP A C 1
ATOM 720 O O . TRP A 1 92 ? 5.980 7.505 10.740 1.00 97.50 92 TRP A O 1
ATOM 730 N N . ALA A 1 93 ? 8.084 7.389 10.010 1.00 96.06 93 ALA A N 1
ATOM 731 C CA . ALA A 1 93 ? 8.213 5.947 10.256 1.00 96.06 93 ALA A CA 1
ATOM 732 C C . ALA A 1 93 ? 8.072 5.571 11.749 1.00 96.06 93 ALA A C 1
ATOM 734 O O . ALA A 1 93 ? 7.603 4.480 12.057 1.00 96.06 93 ALA A O 1
ATOM 735 N N . ASP A 1 94 ? 8.384 6.505 12.653 1.00 96.12 94 ASP A N 1
ATOM 736 C CA . ASP A 1 94 ? 8.157 6.455 14.105 1.00 96.12 94 ASP A CA 1
ATOM 737 C C . ASP A 1 94 ? 6.688 6.227 14.503 1.00 96.12 94 ASP A C 1
ATOM 739 O O . ASP A 1 94 ? 6.404 5.732 15.591 1.00 96.12 94 ASP A O 1
ATOM 743 N N . ARG A 1 95 ? 5.745 6.577 13.619 1.00 96.44 95 ARG A N 1
ATOM 744 C CA . ARG A 1 95 ? 4.298 6.487 13.867 1.00 96.44 95 ARG A CA 1
ATOM 745 C C . ARG A 1 95 ? 3.689 5.151 13.445 1.00 96.44 95 ARG A C 1
ATOM 747 O O . ARG A 1 95 ? 2.498 4.936 13.665 1.00 96.44 95 ARG A O 1
ATOM 754 N N . ILE A 1 96 ? 4.460 4.277 12.798 1.00 98.19 96 ILE A N 1
ATOM 755 C CA . ILE A 1 96 ? 3.984 2.962 12.357 1.00 98.19 96 ILE A CA 1
ATOM 756 C C . ILE A 1 96 ? 3.869 2.038 13.571 1.00 98.19 96 ILE A C 1
ATOM 758 O O . ILE A 1 96 ? 4.833 1.842 14.301 1.00 98.19 96 ILE A O 1
ATOM 762 N N . SER A 1 97 ? 2.679 1.474 13.785 1.00 98.19 97 SER A N 1
ATOM 763 C CA . SER A 1 97 ? 2.391 0.593 14.925 1.00 98.19 97 SER A CA 1
ATOM 764 C C . SER A 1 97 ? 2.601 -0.887 14.573 1.00 98.19 97 SER A C 1
ATOM 766 O O . SER A 1 97 ? 3.231 -1.624 15.324 1.00 98.19 97 SER A O 1
ATOM 768 N N . GLU A 1 98 ? 2.139 -1.296 13.388 1.00 97.75 98 GLU A N 1
ATOM 769 C CA . GLU A 1 98 ? 2.327 -2.629 12.800 1.00 97.75 98 GLU A CA 1
ATOM 770 C C . GLU A 1 98 ? 2.562 -2.454 11.289 1.00 97.75 98 GLU A C 1
ATOM 772 O O . GLU A 1 98 ? 1.846 -1.692 10.633 1.00 97.75 98 GLU A O 1
ATOM 777 N N . ILE A 1 99 ? 3.547 -3.151 10.714 1.00 98.00 99 ILE A N 1
ATOM 778 C CA . ILE A 1 99 ? 3.615 -3.354 9.258 1.00 98.00 99 ILE A CA 1
ATOM 779 C C . ILE A 1 99 ? 2.859 -4.646 8.957 1.00 98.00 99 ILE A C 1
ATOM 781 O O . ILE A 1 99 ? 3.082 -5.663 9.608 1.00 98.00 99 ILE A O 1
ATOM 785 N N . ILE A 1 100 ? 1.934 -4.599 8.000 1.00 95.88 100 ILE A N 1
ATOM 786 C CA . ILE A 1 100 ? 1.095 -5.746 7.660 1.00 95.88 100 ILE A CA 1
ATOM 787 C C . ILE A 1 100 ? 1.845 -6.605 6.648 1.00 95.88 100 ILE A C 1
ATOM 789 O O . ILE A 1 100 ? 2.171 -6.139 5.553 1.00 95.88 100 ILE A O 1
ATOM 793 N N . GLU A 1 101 ? 2.102 -7.859 7.010 1.00 91.75 101 GLU A N 1
ATOM 794 C CA . GLU A 1 101 ? 2.852 -8.762 6.145 1.00 91.75 101 GLU A CA 1
ATOM 795 C C . GLU A 1 101 ? 2.030 -9.261 4.930 1.00 91.75 101 GLU A C 1
ATOM 797 O O . GLU A 1 101 ? 0.791 -9.326 4.987 1.00 91.75 101 GLU A O 1
ATOM 802 N N . PRO A 1 102 ? 2.692 -9.593 3.796 1.00 82.31 102 PRO A N 1
ATOM 803 C CA . PRO A 1 102 ? 2.017 -9.936 2.538 1.00 82.31 102 PRO A CA 1
ATOM 804 C C . PRO A 1 102 ? 1.184 -11.226 2.552 1.00 82.31 102 PRO A C 1
ATOM 806 O O . PRO A 1 102 ? 0.429 -11.475 1.612 1.00 82.31 102 PRO A O 1
ATOM 809 N N . ASP A 1 103 ? 1.318 -12.071 3.574 1.00 82.69 103 ASP A N 1
ATOM 810 C CA . ASP A 1 103 ? 0.448 -13.231 3.785 1.00 82.69 103 ASP A CA 1
ATOM 811 C C . ASP A 1 103 ? -0.995 -12.787 4.091 1.00 82.69 103 ASP A C 1
ATOM 813 O O . ASP A 1 103 ? -1.938 -13.338 3.513 1.00 82.69 103 ASP A O 1
ATOM 817 N N . ARG A 1 104 ? -1.146 -11.745 4.927 1.00 86.62 104 ARG A N 1
ATOM 818 C CA . ARG A 1 104 ? -2.430 -11.182 5.381 1.00 86.62 104 ARG A CA 1
ATOM 819 C C . ARG A 1 104 ? -3.018 -10.144 4.429 1.00 86.62 104 ARG A C 1
ATOM 821 O O . ARG A 1 104 ? -4.239 -10.095 4.284 1.00 86.62 104 ARG A O 1
ATOM 828 N N . VAL A 1 105 ? -2.187 -9.265 3.856 1.00 93.75 105 VAL A N 1
ATOM 829 C CA . VAL A 1 105 ? -2.621 -8.185 2.947 1.00 93.75 105 VAL A CA 1
ATOM 830 C C . VAL A 1 105 ? -1.587 -7.967 1.844 1.00 93.75 105 VAL A C 1
ATOM 832 O O . VAL A 1 105 ? -0.532 -7.374 2.059 1.00 93.75 105 VAL A O 1
ATOM 835 N N . LEU A 1 106 ? -1.938 -8.367 0.624 1.00 96.56 106 LEU A N 1
ATOM 836 C CA . LEU A 1 106 ? -1.183 -8.040 -0.581 1.00 96.56 106 LEU A CA 1
ATOM 837 C C . LEU A 1 106 ? -1.341 -6.544 -0.922 1.00 96.56 106 LEU A C 1
ATOM 839 O O . LEU A 1 106 ? -2.399 -5.933 -0.695 1.00 96.56 106 LEU A O 1
ATOM 843 N N . TYR A 1 107 ? -0.286 -5.939 -1.469 1.00 97.25 107 TYR A N 1
ATOM 844 C CA . TYR A 1 107 ? -0.186 -4.499 -1.723 1.00 97.25 107 TYR A CA 1
ATOM 845 C C . TYR A 1 107 ? -0.746 -4.091 -3.100 1.00 97.25 107 TYR A C 1
ATOM 847 O O . TYR A 1 107 ? -1.211 -4.924 -3.876 1.00 97.25 107 TYR A O 1
ATOM 855 N N . ALA A 1 108 ? -0.804 -2.784 -3.389 1.00 95.88 108 ALA A N 1
ATOM 856 C CA . ALA A 1 108 ? -1.280 -2.299 -4.691 1.00 95.88 108 ALA A CA 1
ATOM 857 C C . ALA A 1 108 ? -0.194 -2.413 -5.772 1.00 95.88 108 ALA A C 1
ATOM 859 O O . ALA A 1 108 ? 0.994 -2.298 -5.473 1.00 95.88 108 ALA A O 1
ATOM 860 N N . ILE A 1 109 ? -0.625 -2.527 -7.030 1.00 94.94 109 ILE A N 1
ATOM 861 C CA . ILE A 1 109 ? 0.224 -2.397 -8.223 1.00 94.94 109 ILE A CA 1
ATOM 862 C C . ILE A 1 109 ? 1.086 -1.127 -8.121 1.00 94.94 109 ILE A C 1
ATOM 864 O O . ILE A 1 109 ? 0.565 -0.033 -7.896 1.00 94.94 109 ILE A O 1
ATOM 868 N N . GLY A 1 110 ? 2.403 -1.268 -8.255 1.00 96.06 110 GLY A N 1
ATOM 869 C CA . GLY A 1 110 ? 3.387 -0.191 -8.159 1.00 96.06 110 GLY A CA 1
ATOM 870 C C . GLY A 1 110 ? 3.566 0.417 -6.761 1.00 96.06 110 GLY A C 1
ATOM 871 O O . GLY A 1 110 ? 4.303 1.395 -6.626 1.00 96.06 110 GLY A O 1
ATOM 872 N N . GLN A 1 111 ? 2.930 -0.110 -5.703 1.00 97.88 111 GLN A N 1
ATOM 873 C CA . GLN A 1 111 ? 3.061 0.464 -4.357 1.00 97.88 111 GLN A CA 1
ATOM 874 C C . GLN A 1 111 ? 4.534 0.448 -3.919 1.00 97.88 111 GLN A C 1
ATOM 876 O O . GLN A 1 111 ? 5.244 -0.531 -4.142 1.00 97.88 111 GLN A O 1
ATOM 881 N N . GLY A 1 112 ? 5.014 1.560 -3.357 1.00 97.75 112 GLY A N 1
ATOM 882 C CA . GLY A 1 112 ? 6.420 1.747 -2.975 1.00 97.75 112 GLY A CA 1
ATOM 883 C C . GLY A 1 112 ? 7.350 2.246 -4.092 1.00 97.75 112 GLY A C 1
ATOM 884 O O . GLY A 1 112 ? 8.321 2.943 -3.794 1.00 97.75 112 GLY A O 1
ATOM 885 N N . ALA A 1 113 ? 7.043 2.001 -5.368 1.00 98.12 113 ALA A N 1
ATOM 886 C CA . ALA A 1 113 ? 7.851 2.491 -6.488 1.00 98.12 113 ALA A CA 1
ATOM 887 C C . ALA A 1 113 ? 7.678 4.008 -6.729 1.00 98.12 113 ALA A C 1
ATOM 889 O O . ALA A 1 113 ? 6.799 4.659 -6.152 1.00 98.12 113 ALA A O 1
ATOM 890 N N . LEU A 1 114 ? 8.527 4.566 -7.596 1.00 98.06 114 LEU A N 1
ATOM 891 C CA . LEU A 1 114 ? 8.337 5.858 -8.261 1.00 98.06 114 LEU A CA 1
ATOM 892 C C . LEU A 1 114 ? 8.647 5.672 -9.749 1.00 98.06 114 LEU A C 1
ATOM 894 O O . LEU A 1 114 ? 9.715 5.169 -10.092 1.00 98.06 114 LEU A O 1
ATOM 898 N N . GLY A 1 115 ? 7.713 6.067 -10.614 1.00 96.69 115 GLY A N 1
ATOM 899 C CA . GLY A 1 115 ? 7.907 6.104 -12.063 1.00 96.69 115 GLY A CA 1
ATOM 900 C C . GLY A 1 115 ? 8.013 7.546 -12.552 1.00 96.69 115 GLY A C 1
ATOM 901 O O . GLY A 1 115 ? 7.280 8.407 -12.065 1.00 96.69 115 GLY A O 1
ATOM 902 N N . ILE A 1 116 ? 8.903 7.804 -13.509 1.00 96.69 116 ILE A N 1
ATOM 903 C CA . ILE A 1 116 ? 9.025 9.105 -14.181 1.00 96.69 116 ILE A CA 1
ATOM 904 C C . ILE A 1 116 ? 8.378 8.995 -15.560 1.00 96.69 116 ILE A C 1
ATOM 906 O O . ILE A 1 116 ? 8.759 8.134 -16.353 1.00 96.69 116 ILE A O 1
ATOM 910 N N . GLU A 1 117 ? 7.406 9.860 -15.847 1.00 96.62 117 GLU A N 1
ATOM 911 C CA . GLU A 1 117 ? 6.710 9.904 -17.135 1.00 96.62 117 GLU A CA 1
ATOM 912 C C . GLU A 1 117 ? 7.316 10.970 -18.065 1.00 96.62 117 GLU A C 1
ATOM 914 O O . GLU A 1 117 ? 7.636 12.079 -17.636 1.00 96.62 117 GLU A O 1
ATOM 919 N N . CYS A 1 118 ? 7.461 10.648 -19.350 1.00 93.56 118 CYS A N 1
ATOM 920 C CA . CYS A 1 118 ? 7.953 11.546 -20.393 1.00 93.56 118 CYS A CA 1
ATOM 921 C C . CYS A 1 118 ? 7.187 11.358 -21.721 1.00 93.56 118 CYS A C 1
ATOM 923 O O . CYS A 1 118 ? 6.236 10.574 -21.831 1.00 93.56 118 CYS A O 1
ATOM 925 N N . ARG A 1 119 ? 7.574 12.119 -22.751 1.00 95.75 119 ARG A N 1
ATOM 926 C CA . ARG A 1 119 ? 7.071 11.949 -24.122 1.00 95.75 119 ARG A CA 1
ATOM 927 C C . ARG A 1 119 ? 7.658 10.675 -24.743 1.00 95.75 119 ARG A C 1
ATOM 929 O O . ARG A 1 119 ? 8.827 10.377 -24.544 1.00 95.75 119 ARG A O 1
ATOM 936 N N . HIS A 1 120 ? 6.846 9.930 -25.495 1.00 92.06 120 HIS A N 1
ATOM 937 C CA . HIS A 1 120 ? 7.235 8.629 -26.074 1.00 92.06 120 HIS A CA 1
ATOM 938 C C . HIS A 1 120 ? 8.219 8.730 -27.255 1.00 92.06 120 HIS A C 1
ATOM 940 O O . HIS A 1 120 ? 8.861 7.758 -27.631 1.00 92.06 120 HIS A O 1
ATOM 946 N N . ASP A 1 121 ? 8.307 9.929 -27.815 1.00 93.00 121 ASP A N 1
ATOM 947 C CA . ASP A 1 121 ? 9.058 10.370 -28.985 1.00 93.00 121 ASP A CA 1
ATOM 948 C C . ASP A 1 121 ? 10.355 11.113 -28.595 1.00 93.00 121 ASP A C 1
ATOM 950 O O . ASP A 1 121 ? 11.246 11.318 -29.420 1.00 93.00 121 ASP A O 1
ATOM 954 N N . ASP A 1 122 ? 10.497 11.466 -27.313 1.00 95.88 122 ASP A N 1
ATOM 955 C CA . ASP A 1 122 ? 11.635 12.190 -26.741 1.00 95.88 122 ASP A CA 1
ATOM 956 C C . ASP A 1 122 ? 12.748 11.210 -26.333 1.00 95.88 122 ASP A C 1
ATOM 958 O O . ASP A 1 122 ? 12.968 10.895 -25.161 1.00 95.88 122 ASP A O 1
ATOM 962 N N . ASN A 1 123 ? 13.418 10.674 -27.354 1.00 93.38 123 ASN A N 1
ATOM 963 C CA . ASN A 1 123 ? 14.456 9.651 -27.219 1.00 93.38 123 ASN A CA 1
ATOM 964 C C . ASN A 1 123 ? 15.645 10.105 -26.354 1.00 93.38 123 ASN A C 1
ATOM 966 O O . ASN A 1 123 ? 16.238 9.279 -25.658 1.00 93.38 123 ASN A O 1
ATOM 970 N N . ASP A 1 124 ? 15.970 11.399 -26.352 1.00 96.12 124 ASP A N 1
ATOM 971 C CA . ASP A 1 124 ? 17.044 11.948 -25.522 1.00 96.12 124 ASP A CA 1
ATOM 972 C C . ASP A 1 124 ? 16.639 11.999 -24.045 1.00 96.12 124 ASP A C 1
ATOM 974 O O . ASP A 1 124 ? 17.411 11.565 -23.188 1.00 96.12 124 ASP A O 1
ATOM 978 N N . THR A 1 125 ? 15.405 12.408 -23.723 1.00 95.88 125 THR A N 1
ATOM 979 C CA . THR A 1 125 ? 14.879 12.309 -22.351 1.00 95.88 125 THR A CA 1
ATOM 980 C C . THR A 1 125 ? 14.776 10.856 -21.898 1.00 95.88 125 THR A C 1
ATOM 982 O O . THR A 1 125 ? 15.169 10.547 -20.776 1.00 95.88 125 THR A O 1
ATOM 985 N N . ILE A 1 126 ? 14.322 9.935 -22.754 1.00 93.69 126 ILE A N 1
ATOM 986 C CA . ILE A 1 126 ? 14.283 8.496 -22.440 1.00 93.69 126 ILE A CA 1
ATOM 987 C C . ILE A 1 126 ? 15.698 7.964 -22.143 1.00 93.69 126 ILE A C 1
ATOM 989 O O . ILE A 1 126 ? 15.897 7.264 -21.149 1.00 93.69 126 ILE A O 1
ATOM 993 N N . ARG A 1 127 ? 16.705 8.348 -22.941 1.00 92.31 127 ARG A N 1
ATOM 994 C CA . ARG A 1 127 ? 18.115 7.990 -22.715 1.00 92.31 127 ARG A CA 1
ATOM 995 C C . ARG A 1 127 ? 18.653 8.571 -21.403 1.00 92.31 127 ARG A C 1
ATOM 997 O O . ARG A 1 127 ? 19.283 7.834 -20.649 1.00 92.31 127 ARG A O 1
ATOM 1004 N N . MET A 1 128 ? 18.376 9.842 -21.100 1.00 96.06 128 MET A N 1
ATOM 1005 C CA . MET A 1 128 ? 18.788 10.484 -19.842 1.00 96.06 128 MET A CA 1
ATOM 1006 C C . MET A 1 128 ? 18.109 9.870 -18.612 1.00 96.06 128 MET A C 1
ATOM 1008 O O . MET A 1 128 ? 18.753 9.712 -17.580 1.00 96.06 128 MET A O 1
ATOM 1012 N N . LEU A 1 129 ? 16.833 9.487 -18.710 1.00 95.38 129 LEU A N 1
ATOM 1013 C CA . LEU A 1 129 ? 16.106 8.833 -17.620 1.00 95.38 129 LEU A CA 1
ATOM 1014 C C . LEU A 1 129 ? 16.540 7.379 -17.405 1.00 95.38 129 LEU A C 1
ATOM 1016 O O . LEU A 1 129 ? 16.459 6.893 -16.279 1.00 95.38 129 LEU A O 1
ATOM 1020 N N . SER A 1 130 ? 17.022 6.688 -18.444 1.00 90.50 130 SER A N 1
ATOM 1021 C CA . SER A 1 130 ? 17.291 5.245 -18.380 1.00 90.50 130 SER A CA 1
ATOM 1022 C C . SER A 1 130 ? 18.269 4.823 -17.270 1.00 90.50 130 SER A C 1
ATOM 1024 O O . SER A 1 130 ? 18.116 3.730 -16.727 1.00 90.50 130 SER A O 1
ATOM 1026 N N . VAL A 1 131 ? 19.190 5.709 -16.866 1.00 94.69 131 VAL A N 1
ATOM 1027 C CA . VAL A 1 131 ? 20.165 5.487 -15.776 1.00 94.69 131 VAL A CA 1
ATOM 1028 C C . VAL A 1 131 ? 19.544 5.471 -14.372 1.00 94.69 131 VAL A C 1
ATOM 1030 O O . VAL A 1 131 ? 20.205 5.078 -13.418 1.00 94.69 131 VAL A O 1
ATOM 1033 N N . LEU A 1 132 ? 18.286 5.903 -14.231 1.00 96.56 132 LEU A N 1
ATOM 1034 C CA . LEU A 1 132 ? 17.535 5.911 -12.969 1.00 96.56 132 LEU A CA 1
ATOM 1035 C C . LEU A 1 132 ? 16.727 4.619 -12.749 1.00 96.56 132 LEU A C 1
ATOM 1037 O O . LEU A 1 132 ? 15.981 4.523 -11.774 1.00 96.56 132 LEU A O 1
ATOM 1041 N N . ASN A 1 133 ? 16.829 3.644 -13.659 1.00 95.38 133 ASN A N 1
ATOM 1042 C CA . ASN A 1 133 ? 16.132 2.369 -13.535 1.00 95.38 133 ASN A CA 1
ATOM 1043 C C . ASN A 1 133 ? 16.792 1.458 -12.502 1.00 95.38 133 ASN A C 1
ATOM 1045 O O . ASN A 1 133 ? 17.949 1.071 -12.648 1.00 95.38 133 ASN A O 1
ATOM 1049 N N . HIS A 1 134 ? 16.013 1.029 -11.512 1.00 96.56 134 HIS A N 1
ATOM 1050 C CA . HIS A 1 134 ? 16.388 -0.069 -10.630 1.00 96.56 134 HIS A CA 1
ATOM 1051 C C . HIS A 1 134 ? 15.763 -1.364 -11.159 1.00 96.56 134 HIS A C 1
ATOM 1053 O O . HIS A 1 134 ? 14.550 -1.553 -11.037 1.00 96.56 134 HIS A O 1
ATOM 1059 N N . GLU A 1 135 ? 16.570 -2.246 -11.762 1.00 92.38 135 GLU A N 1
ATOM 1060 C CA . GLU A 1 135 ? 16.091 -3.464 -12.443 1.00 92.38 135 GLU A CA 1
ATOM 1061 C C . GLU A 1 135 ? 15.096 -4.279 -11.592 1.00 92.38 135 GLU A C 1
ATOM 1063 O O . GLU A 1 135 ? 13.986 -4.500 -12.083 1.00 92.38 135 GLU A O 1
ATOM 1068 N N . PRO A 1 136 ? 15.369 -4.641 -10.318 1.00 95.19 136 PRO A N 1
ATOM 1069 C CA . PRO A 1 136 ? 14.396 -5.376 -9.511 1.00 95.19 136 PRO A CA 1
ATOM 1070 C C . PRO A 1 136 ? 13.046 -4.666 -9.358 1.00 95.19 136 PRO A C 1
ATOM 1072 O O . PRO A 1 136 ? 12.011 -5.332 -9.326 1.00 95.19 136 PRO A O 1
ATOM 1075 N N . THR A 1 137 ? 13.014 -3.325 -9.318 1.00 97.25 137 THR A N 1
ATOM 1076 C CA . THR A 1 137 ? 11.739 -2.591 -9.316 1.00 97.25 137 THR A CA 1
ATOM 1077 C C . THR A 1 137 ? 11.061 -2.642 -10.679 1.00 97.25 137 THR A C 1
ATOM 1079 O O . THR A 1 137 ? 9.845 -2.824 -10.725 1.00 97.25 137 THR A O 1
ATOM 1082 N N . VAL A 1 138 ? 11.816 -2.480 -11.775 1.00 95.44 138 VAL A N 1
ATOM 1083 C CA . VAL A 1 138 ? 11.284 -2.535 -13.147 1.00 95.44 138 VAL A CA 1
ATOM 1084 C C . VAL A 1 138 ? 10.630 -3.892 -13.398 1.00 95.44 138 VAL A C 1
ATOM 1086 O O . VAL A 1 138 ? 9.453 -3.927 -13.748 1.00 95.44 138 VAL A O 1
ATOM 1089 N N . VAL A 1 139 ? 11.345 -4.993 -13.148 1.00 93.75 139 VAL A N 1
ATOM 1090 C CA . VAL A 1 139 ? 10.861 -6.368 -13.362 1.00 93.75 139 VAL A CA 1
ATOM 1091 C C . VAL A 1 139 ? 9.587 -6.633 -12.557 1.00 93.75 139 VAL A C 1
ATOM 1093 O O . VAL A 1 139 ? 8.574 -7.054 -13.120 1.00 93.75 139 VAL A O 1
ATOM 1096 N N . CYS A 1 140 ? 9.594 -6.292 -11.263 1.00 95.75 140 CYS A N 1
ATOM 1097 C CA . CYS A 1 140 ? 8.411 -6.386 -10.409 1.00 95.75 140 CYS A CA 1
ATOM 1098 C C . CYS A 1 140 ? 7.233 -5.565 -10.964 1.00 95.75 140 CYS A C 1
ATOM 1100 O O . CYS A 1 140 ? 6.160 -6.105 -11.224 1.00 95.75 140 CYS A O 1
ATOM 1102 N N . CYS A 1 141 ? 7.421 -4.263 -11.195 1.00 96.19 141 CYS A N 1
ATOM 1103 C CA . CYS A 1 141 ? 6.338 -3.368 -11.612 1.00 96.19 141 CYS A CA 1
ATOM 1104 C C . CYS A 1 141 ? 5.797 -3.693 -13.012 1.00 96.19 141 CYS A C 1
ATOM 1106 O O . CYS A 1 141 ? 4.616 -3.460 -13.271 1.00 96.19 141 CYS A O 1
ATOM 1108 N N . VAL A 1 142 ? 6.622 -4.240 -13.908 1.00 92.38 142 VAL A N 1
ATOM 1109 C CA . VAL A 1 142 ? 6.190 -4.761 -15.212 1.00 92.38 142 VAL A CA 1
ATOM 1110 C C . VAL A 1 142 ? 5.248 -5.952 -15.023 1.00 92.38 142 VAL A C 1
ATOM 1112 O O . VAL A 1 142 ? 4.145 -5.934 -15.570 1.00 92.38 142 VAL A O 1
ATOM 1115 N N . ALA A 1 143 ? 5.620 -6.935 -14.200 1.00 91.44 143 ALA A N 1
ATOM 1116 C CA . ALA A 1 143 ? 4.788 -8.107 -13.935 1.00 91.44 143 ALA A CA 1
ATOM 1117 C C . ALA A 1 143 ? 3.468 -7.754 -13.221 1.00 91.44 143 ALA A C 1
ATOM 1119 O O . ALA A 1 143 ? 2.402 -8.232 -13.610 1.00 91.44 143 ALA A O 1
ATOM 1120 N N . GLU A 1 144 ? 3.503 -6.851 -12.236 1.00 94.12 144 GLU A N 1
ATOM 1121 C CA . GLU A 1 144 ? 2.294 -6.350 -11.564 1.00 94.12 144 GLU A CA 1
ATOM 1122 C C . GLU A 1 144 ? 1.349 -5.622 -12.534 1.00 94.12 144 GLU A C 1
ATOM 1124 O O . GLU A 1 144 ? 0.129 -5.788 -12.473 1.00 94.12 144 GLU A O 1
ATOM 1129 N N . ARG A 1 145 ? 1.896 -4.824 -13.462 1.00 91.56 145 ARG A N 1
ATOM 1130 C CA . ARG A 1 145 ? 1.107 -4.143 -14.500 1.00 91.56 145 ARG A CA 1
ATOM 1131 C C . ARG A 1 145 ? 0.541 -5.122 -15.527 1.00 91.56 145 ARG A C 1
ATOM 1133 O O . ARG A 1 145 ? -0.589 -4.922 -15.965 1.00 91.56 145 ARG A O 1
ATOM 1140 N N . ALA A 1 146 ? 1.279 -6.171 -15.886 1.00 87.38 146 ALA A N 1
ATOM 1141 C CA . ALA A 1 146 ? 0.795 -7.233 -16.766 1.00 87.38 146 ALA A CA 1
ATOM 1142 C C . ALA A 1 146 ? -0.367 -8.010 -16.124 1.00 87.38 146 ALA A C 1
ATOM 1144 O O . ALA A 1 146 ? -1.397 -8.203 -16.769 1.00 87.38 146 ALA A O 1
ATOM 1145 N N . P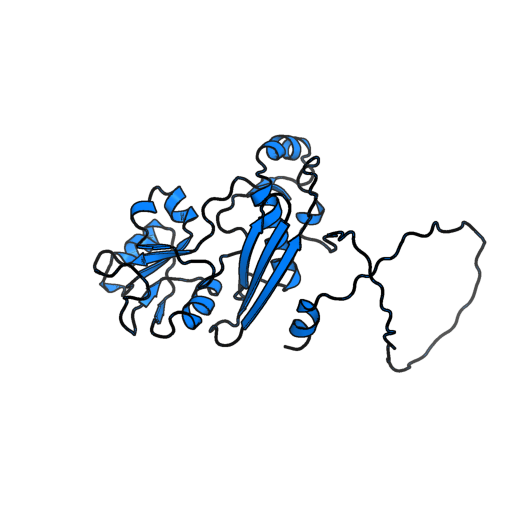HE A 1 147 ? -0.258 -8.351 -14.833 1.00 86.44 147 PHE A N 1
ATOM 1146 C CA . PHE A 1 147 ? -1.368 -8.895 -14.045 1.00 86.44 147 PHE A CA 1
ATOM 1147 C C . PHE A 1 147 ? -2.588 -7.963 -14.090 1.00 86.44 147 PHE A C 1
ATOM 1149 O O . PHE A 1 147 ? -3.666 -8.410 -14.476 1.00 86.44 147 PHE A O 1
ATOM 1156 N N . LEU A 1 148 ? -2.413 -6.665 -13.796 1.00 87.56 148 LEU A N 1
ATOM 1157 C CA . LEU A 1 148 ? -3.503 -5.679 -13.800 1.00 87.56 148 LEU A CA 1
ATOM 1158 C C . LEU A 1 148 ? -4.209 -5.565 -15.162 1.00 87.56 148 LEU A C 1
ATOM 1160 O O . LEU A 1 148 ? -5.440 -5.534 -15.202 1.00 87.56 148 LEU A O 1
ATOM 1164 N N . ARG A 1 149 ? -3.446 -5.533 -16.269 1.00 83.94 149 ARG A N 1
ATOM 1165 C CA . ARG A 1 149 ? -4.002 -5.579 -17.635 1.00 83.94 149 ARG A CA 1
ATOM 1166 C C . ARG A 1 149 ? -4.823 -6.856 -17.834 1.00 83.94 149 ARG A C 1
ATOM 1168 O O . ARG A 1 149 ? -5.956 -6.784 -18.297 1.00 83.94 149 ARG A O 1
ATOM 1175 N N . ARG A 1 150 ? -4.281 -8.020 -17.450 1.00 81.50 150 ARG A N 1
ATOM 1176 C CA . ARG A 1 150 ? -4.885 -9.327 -17.753 1.00 81.50 150 ARG A CA 1
ATOM 1177 C C . ARG A 1 150 ? -6.205 -9.592 -17.031 1.00 81.50 150 ARG A C 1
ATOM 1179 O O . ARG A 1 150 ? -7.016 -10.336 -17.581 1.00 81.50 150 ARG A O 1
ATOM 1186 N N . ILE A 1 151 ? -6.417 -9.000 -15.854 1.00 80.06 151 ILE A N 1
ATOM 1187 C CA . ILE A 1 151 ? -7.679 -9.076 -15.093 1.00 80.06 151 ILE A CA 1
ATOM 1188 C C . ILE A 1 151 ? -8.696 -7.979 -15.468 1.00 80.06 151 ILE A C 1
ATOM 1190 O O . ILE A 1 151 ? -9.691 -7.828 -14.765 1.00 80.06 151 ILE A O 1
ATOM 1194 N N . GLU A 1 152 ? -8.422 -7.169 -16.503 1.00 72.06 152 GLU A N 1
ATOM 1195 C CA . GLU A 1 152 ? -9.225 -5.991 -16.897 1.00 72.06 152 GLU A CA 1
ATOM 1196 C C . GLU A 1 152 ? -9.475 -5.027 -15.708 1.00 72.06 152 GLU A C 1
ATOM 1198 O O . GLU A 1 152 ? -10.520 -4.390 -15.551 1.00 72.06 152 GLU A O 1
ATOM 1203 N N . GLY A 1 153 ? -8.481 -4.942 -14.816 1.00 60.88 153 GLY A N 1
ATOM 1204 C CA . GLY A 1 153 ? -8.629 -4.424 -13.460 1.00 60.88 153 GLY A CA 1
ATOM 1205 C C . GLY A 1 153 ? -8.633 -2.902 -13.371 1.00 60.88 153 GLY A C 1
ATOM 1206 O O . GLY A 1 153 ? -7.609 -2.281 -13.093 1.00 60.88 153 GLY A O 1
ATOM 1207 N N . GLY A 1 154 ? -9.803 -2.282 -13.512 1.00 61.78 154 GLY A N 1
ATOM 1208 C CA . GLY A 1 154 ? -9.988 -0.881 -13.127 1.00 61.78 154 GLY A CA 1
ATOM 1209 C C . GLY A 1 154 ? -9.803 -0.656 -11.616 1.00 61.78 154 GLY A C 1
ATOM 1210 O O . GLY A 1 154 ? -10.068 -1.544 -10.805 1.00 61.78 154 GLY A O 1
ATOM 1211 N N . CYS A 1 155 ? -9.438 0.568 -11.210 1.00 62.22 155 CYS A N 1
ATOM 1212 C CA . CYS A 1 155 ? -9.213 0.955 -9.802 1.00 62.22 155 CYS A CA 1
ATOM 1213 C C . CYS A 1 155 ? -10.401 0.696 -8.847 1.00 62.22 155 CYS A C 1
ATOM 1215 O O . CYS A 1 155 ? -10.236 0.755 -7.628 1.00 62.22 155 CYS A O 1
ATOM 1217 N N . SER A 1 156 ? -11.598 0.445 -9.384 1.00 67.56 156 SER A N 1
ATOM 1218 C CA . SER A 1 156 ? -12.803 0.096 -8.625 1.00 67.56 156 SER A CA 1
ATOM 1219 C C . SER A 1 156 ? -12.794 -1.346 -8.101 1.00 67.56 156 SER A C 1
ATOM 1221 O O . SER A 1 156 ? -13.399 -1.611 -7.062 1.00 67.56 156 SER A O 1
ATOM 1223 N N . ILE A 1 157 ? -12.124 -2.273 -8.796 1.00 82.81 157 ILE A N 1
ATOM 1224 C CA . ILE A 1 157 ? -12.143 -3.708 -8.486 1.00 82.81 157 ILE A CA 1
ATOM 1225 C C . ILE A 1 157 ? -11.029 -4.024 -7.470 1.00 82.81 157 ILE A C 1
ATOM 1227 O O . ILE A 1 157 ? -9.864 -3.727 -7.753 1.00 82.81 157 ILE A O 1
ATOM 1231 N N . PRO A 1 158 ? -11.332 -4.621 -6.299 1.00 91.19 158 PRO A N 1
ATOM 1232 C CA . PRO A 1 158 ? -10.320 -5.026 -5.323 1.00 91.19 158 PRO A CA 1
ATOM 1233 C C . PRO A 1 158 ? -9.331 -6.044 -5.908 1.00 91.19 158 PRO A C 1
ATOM 1235 O O . PRO A 1 158 ? -9.616 -7.234 -6.002 1.00 91.19 158 PRO A O 1
ATOM 1238 N N . ASN A 1 159 ? -8.141 -5.574 -6.269 1.00 93.25 159 ASN A N 1
ATOM 1239 C CA . ASN A 1 159 ? -7.028 -6.405 -6.713 1.00 93.25 159 ASN A CA 1
ATOM 1240 C C . ASN A 1 159 ? -5.758 -6.049 -5.931 1.00 93.25 159 ASN A C 1
ATOM 1242 O O . ASN A 1 159 ? -5.609 -4.911 -5.470 1.00 93.25 159 ASN A O 1
ATOM 1246 N N . ALA A 1 160 ? -4.873 -7.024 -5.742 1.00 95.31 160 ALA A N 1
ATOM 1247 C CA . ALA A 1 160 ? -3.609 -6.838 -5.040 1.00 95.31 160 ALA A CA 1
ATOM 1248 C C . ALA A 1 160 ? -2.546 -7.859 -5.461 1.00 95.31 160 ALA A C 1
ATOM 1250 O O . ALA A 1 160 ? -2.866 -8.906 -6.023 1.00 95.31 160 ALA A O 1
ATOM 1251 N N . VAL A 1 161 ? -1.287 -7.549 -5.148 1.00 96.12 161 VAL A N 1
ATOM 1252 C CA . VAL A 1 161 ? -0.103 -8.321 -5.545 1.00 96.12 161 VAL A CA 1
ATOM 1253 C C . VAL A 1 161 ? 0.959 -8.396 -4.443 1.00 96.12 161 VAL A C 1
ATOM 1255 O O . VAL A 1 161 ? 1.012 -7.553 -3.546 1.00 96.12 161 VAL A O 1
ATOM 1258 N N . ARG A 1 162 ? 1.842 -9.393 -4.551 1.00 97.00 162 ARG A N 1
ATOM 1259 C CA . ARG A 1 162 ? 3.224 -9.360 -4.045 1.00 97.00 162 ARG A CA 1
ATOM 1260 C C . ARG A 1 162 ? 4.108 -9.936 -5.138 1.00 97.00 162 ARG A C 1
ATOM 1262 O O . ARG A 1 162 ? 3.911 -11.086 -5.523 1.00 97.00 162 ARG A O 1
ATOM 1269 N N . THR A 1 163 ? 5.098 -9.172 -5.574 1.00 95.88 163 THR A N 1
ATOM 1270 C CA . THR A 1 163 ? 6.191 -9.681 -6.404 1.00 95.88 163 THR A CA 1
ATOM 1271 C C . THR A 1 163 ? 7.485 -9.762 -5.620 1.00 95.88 163 THR A C 1
ATOM 1273 O O . THR A 1 163 ? 7.742 -8.918 -4.759 1.00 95.88 163 THR A O 1
ATOM 1276 N N . GLU A 1 164 ? 8.320 -10.728 -5.974 1.00 94.44 164 GLU A N 1
ATOM 1277 C CA . GLU A 1 164 ? 9.665 -10.887 -5.434 1.00 94.44 164 GLU A CA 1
ATOM 1278 C C . GLU A 1 164 ? 10.596 -11.361 -6.550 1.00 94.44 164 GLU A C 1
ATOM 1280 O O . GLU A 1 164 ? 10.314 -12.373 -7.186 1.00 94.44 164 GLU A O 1
ATOM 1285 N N . TYR A 1 165 ? 11.665 -10.606 -6.816 1.00 93.62 165 TYR A N 1
ATOM 1286 C CA . TYR A 1 165 ? 12.662 -10.906 -7.846 1.00 93.62 165 TYR A CA 1
ATOM 1287 C C . TYR A 1 165 ? 14.045 -10.980 -7.207 1.00 93.62 165 TYR A C 1
ATOM 1289 O O . TYR A 1 165 ? 14.464 -10.040 -6.531 1.00 93.62 165 TYR A O 1
ATOM 1297 N N . ASN A 1 166 ? 14.750 -12.087 -7.434 1.00 90.06 166 ASN A N 1
ATOM 1298 C CA . ASN A 1 166 ? 16.056 -12.370 -6.827 1.00 90.06 166 ASN A CA 1
ATOM 1299 C C . ASN A 1 166 ? 17.236 -12.257 -7.819 1.00 90.06 166 ASN A C 1
ATOM 1301 O O . ASN A 1 166 ? 18.338 -12.703 -7.508 1.00 90.06 166 ASN A O 1
ATOM 1305 N N . GLY A 1 167 ? 17.003 -11.707 -9.017 1.00 87.19 167 GLY A N 1
ATOM 1306 C CA . GLY A 1 167 ? 17.988 -11.614 -10.103 1.00 87.19 167 GLY A CA 1
ATOM 1307 C C . GLY A 1 167 ? 17.986 -12.791 -11.088 1.00 87.19 167 GLY A C 1
ATOM 1308 O O . GLY A 1 167 ? 18.616 -12.693 -12.133 1.00 87.19 167 GLY A O 1
ATOM 1309 N N . THR A 1 168 ? 17.289 -13.895 -10.786 1.00 86.31 168 THR A N 1
ATOM 1310 C CA . THR A 1 168 ? 17.178 -15.075 -11.681 1.00 86.31 168 THR A CA 1
ATOM 1311 C C . THR A 1 168 ? 15.796 -15.735 -11.688 1.00 86.31 168 THR A C 1
ATOM 1313 O O . THR A 1 168 ? 15.501 -16.555 -12.552 1.00 86.31 168 THR A O 1
ATOM 1316 N N . GLY A 1 169 ? 14.922 -15.388 -10.748 1.00 86.25 169 GLY A N 1
ATOM 1317 C CA . GLY A 1 169 ? 13.546 -15.858 -10.680 1.00 86.25 169 GLY A CA 1
ATOM 1318 C C . GLY A 1 169 ? 12.618 -14.780 -10.135 1.00 86.25 169 GLY A C 1
ATOM 1319 O O . GLY A 1 169 ? 13.052 -13.867 -9.426 1.00 86.25 169 GLY A O 1
ATOM 1320 N N . LEU A 1 170 ? 11.344 -14.888 -10.504 1.00 91.12 170 LEU A N 1
ATOM 1321 C CA . LEU A 1 170 ? 10.267 -13.976 -10.132 1.00 91.12 170 LEU A CA 1
ATOM 1322 C C . LEU A 1 170 ? 9.073 -14.779 -9.612 1.00 91.12 170 LEU A C 1
ATOM 1324 O O . LEU A 1 170 ? 8.461 -15.543 -10.361 1.00 91.12 170 LEU A O 1
ATOM 1328 N N . THR A 1 171 ? 8.691 -14.525 -8.364 1.00 92.88 171 THR A N 1
ATOM 1329 C CA . THR A 1 171 ? 7.419 -14.982 -7.793 1.00 92.88 171 THR A CA 1
ATOM 1330 C C . THR A 1 171 ? 6.401 -13.848 -7.882 1.00 92.88 171 THR A C 1
ATOM 1332 O O . THR A 1 171 ? 6.684 -12.722 -7.471 1.00 92.88 171 THR A O 1
ATOM 1335 N N . VAL A 1 172 ? 5.202 -14.137 -8.393 1.00 93.31 172 VAL A N 1
ATOM 1336 C CA . VAL A 1 172 ? 4.058 -13.217 -8.479 1.00 93.31 172 VAL A CA 1
ATOM 1337 C C . VAL A 1 172 ? 2.863 -13.844 -7.764 1.00 93.31 172 VAL A C 1
ATOM 1339 O O . VAL A 1 172 ? 2.193 -14.721 -8.303 1.00 93.31 172 VAL A O 1
ATOM 1342 N N . ASN A 1 173 ? 2.571 -13.374 -6.553 1.00 95.00 173 ASN A N 1
ATOM 1343 C CA . ASN A 1 173 ? 1.292 -13.617 -5.884 1.00 95.00 173 ASN A CA 1
ATOM 1344 C C . ASN A 1 173 ? 0.273 -12.582 -6.367 1.00 95.00 173 ASN A C 1
ATOM 1346 O O . ASN A 1 173 ? 0.547 -11.383 -6.287 1.00 95.00 173 ASN A O 1
ATOM 1350 N N . GLY A 1 174 ? -0.912 -13.025 -6.782 1.00 93.94 174 GLY A N 1
ATOM 1351 C CA . GLY A 1 174 ? -2.036 -12.161 -7.146 1.00 93.94 174 GLY A CA 1
ATOM 1352 C C . GLY A 1 174 ? -3.307 -12.523 -6.378 1.00 93.94 174 GLY A C 1
ATOM 1353 O O . GLY A 1 174 ? -3.540 -13.687 -6.055 1.00 93.94 174 GLY A O 1
ATOM 1354 N N . ILE A 1 175 ? -4.150 -11.530 -6.093 1.00 93.19 175 ILE A N 1
ATOM 1355 C CA . ILE A 1 175 ? -5.509 -11.743 -5.579 1.00 93.19 175 ILE A CA 1
ATOM 1356 C C . ILE A 1 175 ? -6.502 -10.779 -6.231 1.00 93.19 175 ILE A C 1
ATOM 1358 O O . ILE A 1 175 ? -6.212 -9.596 -6.425 1.00 93.19 175 ILE A O 1
ATOM 1362 N N . LEU A 1 176 ? -7.693 -11.295 -6.523 1.00 92.75 176 LEU A N 1
ATOM 1363 C CA . LEU A 1 176 ? -8.871 -10.559 -6.971 1.00 92.75 176 LEU A CA 1
ATOM 1364 C C . LEU A 1 176 ? -10.018 -10.847 -5.995 1.00 92.75 176 LEU A C 1
ATOM 1366 O O . LEU A 1 176 ? -10.272 -12.013 -5.701 1.00 92.75 176 LEU A O 1
ATOM 1370 N N . LEU A 1 177 ? -10.704 -9.821 -5.486 1.00 91.88 177 LEU A N 1
ATOM 1371 C CA . LEU A 1 177 ? -11.812 -9.960 -4.531 1.00 91.88 177 LEU A CA 1
ATOM 1372 C C . LEU A 1 177 ? -13.045 -9.165 -4.975 1.00 91.88 177 LEU A C 1
ATOM 1374 O O . LEU A 1 177 ? -12.935 -8.148 -5.660 1.00 91.88 177 LEU A O 1
ATOM 1378 N N . ASN A 1 178 ? -14.225 -9.573 -4.510 1.00 89.00 178 ASN A N 1
ATOM 1379 C CA . ASN A 1 178 ? -15.409 -8.715 -4.531 1.00 89.00 178 ASN A CA 1
ATOM 1380 C C . ASN A 1 178 ? -15.321 -7.595 -3.467 1.00 89.00 178 ASN A C 1
ATOM 1382 O O . ASN A 1 178 ? -14.483 -7.615 -2.565 1.00 89.00 178 ASN A O 1
ATOM 1386 N N . LEU A 1 179 ? -16.195 -6.585 -3.571 1.00 86.56 179 LEU A N 1
ATOM 1387 C CA . LEU A 1 179 ? -16.134 -5.352 -2.762 1.00 86.56 179 LEU A CA 1
ATOM 1388 C C . LEU A 1 179 ? -16.268 -5.560 -1.242 1.00 86.56 179 LEU A C 1
ATOM 1390 O O . LEU A 1 179 ? -15.831 -4.705 -0.470 1.00 86.56 179 LEU A O 1
ATOM 1394 N N . ASP A 1 180 ? -16.870 -6.666 -0.803 1.00 84.06 180 ASP A N 1
ATOM 1395 C CA . ASP A 1 180 ? -16.994 -7.016 0.613 1.00 84.06 180 ASP A CA 1
ATOM 1396 C C . ASP A 1 180 ? -15.973 -8.060 1.098 1.00 84.06 180 ASP A C 1
ATOM 1398 O O . ASP A 1 180 ? -15.889 -8.267 2.305 1.00 84.06 180 ASP A O 1
ATOM 1402 N N . GLY A 1 181 ? -15.170 -8.648 0.205 1.00 85.12 181 GLY A N 1
ATOM 1403 C CA . GLY A 1 181 ? -14.167 -9.671 0.514 1.00 85.12 181 GLY A CA 1
ATOM 1404 C C . GLY A 1 181 ? -14.699 -11.105 0.630 1.00 85.12 181 GLY A C 1
ATOM 1405 O O . GLY A 1 181 ? -13.892 -12.023 0.732 1.00 85.12 181 GLY A O 1
ATOM 1406 N N . SER A 1 182 ? -16.018 -11.336 0.588 1.00 87.25 182 SER A N 1
ATOM 1407 C CA . SER A 1 182 ? -16.624 -12.670 0.774 1.00 87.25 182 SER A CA 1
ATOM 1408 C C . SER A 1 182 ? -16.326 -13.678 -0.343 1.00 87.25 182 SER A C 1
ATOM 1410 O O . SER A 1 182 ? -16.478 -14.882 -0.138 1.00 87.25 182 SER A O 1
ATOM 1412 N N . ARG A 1 183 ? -15.899 -13.212 -1.523 1.00 89.00 183 ARG A N 1
ATOM 1413 C CA . ARG A 1 183 ? -15.442 -14.051 -2.640 1.00 89.00 183 ARG A CA 1
ATOM 1414 C C . ARG A 1 183 ? -14.129 -13.506 -3.184 1.00 89.00 183 ARG A C 1
ATOM 1416 O O . ARG A 1 183 ? -14.040 -12.325 -3.517 1.00 89.00 183 ARG A O 1
ATOM 1423 N N . TYR A 1 184 ? -13.142 -14.381 -3.335 1.00 92.25 184 TYR A N 1
ATOM 1424 C CA . TYR A 1 184 ? -11.857 -14.047 -3.935 1.00 92.25 184 TYR A CA 1
ATOM 1425 C C . TYR A 1 184 ? -11.280 -15.210 -4.745 1.00 92.25 184 TYR A C 1
ATOM 1427 O O . TYR A 1 184 ? -11.642 -16.367 -4.537 1.00 92.25 184 TYR A O 1
ATOM 1435 N N . VAL A 1 185 ? -10.348 -14.885 -5.637 1.00 90.19 185 VAL A N 1
ATOM 1436 C CA . VAL A 1 185 ? -9.415 -15.825 -6.266 1.00 90.19 185 VAL A CA 1
ATOM 1437 C C . VAL A 1 185 ? -8.010 -15.337 -5.922 1.00 90.19 185 VAL A C 1
ATOM 1439 O O . VAL A 1 185 ? -7.691 -14.179 -6.189 1.00 90.19 185 VAL A O 1
ATOM 1442 N N . LYS A 1 186 ? -7.194 -16.192 -5.298 1.00 91.12 186 LYS A N 1
ATOM 1443 C CA . LYS A 1 186 ? -5.776 -15.946 -4.992 1.00 91.12 186 LYS A CA 1
ATOM 1444 C C . LYS A 1 186 ? -4.955 -17.035 -5.672 1.00 91.12 186 LYS A C 1
ATOM 1446 O O . LYS A 1 186 ? -5.326 -18.200 -5.565 1.00 91.12 186 LYS A O 1
ATOM 1451 N N . ASP A 1 187 ? -3.879 -16.653 -6.346 1.00 89.06 187 ASP A N 1
ATOM 1452 C CA . ASP A 1 187 ? -3.021 -17.568 -7.106 1.00 89.06 187 ASP A CA 1
ATOM 1453 C C . ASP A 1 187 ? -1.556 -17.090 -7.084 1.00 89.06 187 ASP A C 1
ATOM 1455 O O . ASP A 1 187 ? -1.278 -15.932 -6.743 1.00 89.06 187 ASP A O 1
ATOM 1459 N N . GLN A 1 188 ? -0.621 -17.973 -7.436 1.00 91.50 188 GLN A N 1
ATOM 1460 C CA . GLN A 1 188 ? 0.810 -17.685 -7.507 1.00 91.50 188 GLN A CA 1
ATOM 1461 C C . GLN A 1 188 ? 1.424 -18.252 -8.793 1.00 91.50 188 GLN A C 1
ATOM 1463 O O . GLN A 1 188 ? 1.326 -19.444 -9.064 1.00 91.50 188 GLN A O 1
ATOM 1468 N N . ILE A 1 189 ? 2.135 -17.404 -9.538 1.00 86.69 189 ILE A N 1
ATOM 1469 C CA . ILE A 1 189 ? 3.075 -17.832 -10.582 1.00 86.69 189 ILE A CA 1
ATOM 1470 C C . ILE A 1 189 ? 4.489 -17.729 -10.012 1.00 86.69 189 ILE A C 1
ATOM 1472 O O . ILE A 1 189 ? 4.815 -16.736 -9.361 1.00 86.69 189 ILE A O 1
ATOM 1476 N N . GLU A 1 190 ? 5.341 -18.703 -10.309 1.00 88.00 190 GLU A N 1
ATOM 1477 C CA . GLU A 1 190 ? 6.789 -18.592 -10.130 1.00 88.00 190 GLU A CA 1
ATOM 1478 C C . GLU A 1 190 ? 7.467 -18.912 -11.460 1.00 88.00 190 GLU A C 1
ATOM 1480 O O . GLU A 1 190 ? 7.156 -19.928 -12.080 1.00 88.00 190 GLU A O 1
ATOM 1485 N N . ASN A 1 191 ? 8.381 -18.050 -11.905 1.00 81.94 191 ASN A N 1
ATOM 1486 C CA . ASN A 1 191 ? 9.293 -18.359 -13.000 1.00 81.94 191 ASN A CA 1
ATOM 1487 C C . ASN A 1 191 ? 10.717 -18.430 -12.442 1.00 81.94 191 ASN A C 1
ATOM 1489 O O . ASN A 1 191 ? 11.149 -17.530 -11.718 1.00 81.94 191 ASN A O 1
ATOM 1493 N N . SER A 1 192 ? 11.424 -19.510 -12.768 1.00 72.94 192 SER A N 1
ATOM 1494 C CA . SER A 1 192 ? 12.819 -19.741 -12.396 1.00 72.94 192 SER A CA 1
ATOM 1495 C C . SER A 1 192 ? 13.664 -19.782 -13.668 1.00 72.94 192 SER A C 1
ATOM 1497 O O . SER A 1 192 ? 13.309 -20.501 -14.599 1.00 72.94 192 SER A O 1
ATOM 1499 N N . ASN A 1 193 ? 14.810 -19.092 -13.662 1.00 66.81 193 ASN A N 1
ATOM 1500 C CA . ASN A 1 193 ? 15.722 -18.873 -14.798 1.00 66.81 193 ASN A CA 1
ATOM 1501 C C . ASN A 1 193 ? 15.306 -17.752 -15.779 1.00 66.81 193 ASN A C 1
ATOM 1503 O O . ASN A 1 193 ? 15.618 -17.808 -16.971 1.00 66.81 193 ASN A O 1
ATOM 1507 N N . LEU A 1 194 ? 14.686 -16.680 -15.274 1.00 65.00 194 LEU A N 1
ATOM 1508 C CA . LEU A 1 194 ? 14.531 -15.431 -16.024 1.00 65.00 194 LEU A CA 1
ATOM 1509 C C . LEU A 1 194 ? 15.901 -14.824 -16.355 1.00 65.00 194 LEU A C 1
ATOM 1511 O O . LEU A 1 194 ? 16.685 -14.510 -15.462 1.00 65.00 194 LEU A O 1
ATOM 1515 N N . THR A 1 195 ? 16.152 -14.590 -17.644 1.00 56.22 195 THR A N 1
ATOM 1516 C CA . THR A 1 195 ? 17.295 -13.808 -18.138 1.00 56.22 195 THR A CA 1
ATOM 1517 C C . THR A 1 195 ? 16.774 -12.499 -18.720 1.00 56.22 195 THR A C 1
ATOM 1519 O O . THR A 1 195 ? 16.075 -12.509 -19.732 1.00 56.22 195 THR A O 1
ATOM 1522 N N . ILE A 1 196 ? 17.093 -11.367 -18.089 1.00 59.09 196 ILE A N 1
ATOM 1523 C CA . ILE A 1 196 ? 16.539 -10.054 -18.446 1.00 59.09 196 ILE A CA 1
ATOM 1524 C C . ILE A 1 196 ? 17.675 -9.125 -18.884 1.00 59.09 196 ILE A C 1
ATOM 1526 O O . ILE A 1 196 ? 18.555 -8.787 -18.100 1.00 59.09 196 ILE A O 1
ATOM 1530 N N . SER A 1 197 ? 17.670 -8.703 -20.153 1.00 52.72 197 SER A N 1
ATOM 1531 C CA . SER A 1 197 ? 18.674 -7.768 -20.676 1.00 52.72 197 SER A CA 1
ATOM 1532 C C . SER A 1 197 ? 18.156 -6.332 -20.636 1.00 52.72 197 SER A C 1
ATOM 1534 O O . SER A 1 197 ? 17.430 -5.892 -21.524 1.00 52.72 197 SER A O 1
ATOM 1536 N N . MET A 1 198 ? 18.583 -5.569 -19.631 1.00 52.66 198 MET A N 1
ATOM 1537 C CA . MET A 1 198 ? 18.271 -4.138 -19.476 1.00 52.66 198 MET A CA 1
ATOM 1538 C C . MET A 1 198 ? 19.086 -3.220 -20.418 1.00 52.66 198 MET A C 1
ATOM 1540 O O . MET A 1 198 ? 19.296 -2.045 -20.129 1.00 52.66 198 MET A O 1
ATOM 1544 N N . THR A 1 199 ? 19.574 -3.740 -21.552 1.00 42.78 199 THR A N 1
ATOM 1545 C CA . THR A 1 199 ? 20.419 -2.998 -22.514 1.00 42.78 199 THR A CA 1
ATOM 1546 C C . THR A 1 199 ? 19.649 -2.000 -23.387 1.00 42.78 199 THR A C 1
ATOM 1548 O O . THR A 1 199 ? 20.258 -1.169 -24.060 1.00 42.78 199 THR A O 1
ATOM 1551 N N . THR A 1 200 ? 18.316 -2.031 -23.345 1.00 38.00 200 THR A N 1
ATOM 1552 C CA . THR A 1 200 ? 17.421 -1.027 -23.935 1.00 38.00 200 THR A CA 1
ATOM 1553 C C . THR A 1 200 ? 16.668 -0.257 -22.845 1.00 38.00 200 THR A C 1
ATOM 1555 O O . THR A 1 200 ? 16.350 -0.852 -21.812 1.00 38.00 200 THR A O 1
ATOM 1558 N N . PRO A 1 201 ? 16.289 1.022 -23.065 1.00 47.53 201 PRO A N 1
ATOM 1559 C CA . PRO A 1 201 ? 15.287 1.677 -22.218 1.00 47.53 201 PRO A CA 1
ATOM 1560 C C . PRO A 1 201 ? 13.998 0.841 -22.181 1.00 47.53 201 PRO A C 1
ATOM 1562 O O . PRO A 1 201 ? 13.738 0.108 -23.138 1.00 47.53 201 PRO A O 1
ATOM 1565 N N . ILE A 1 202 ? 13.215 0.948 -21.093 1.00 48.09 202 ILE A N 1
ATOM 1566 C CA . ILE A 1 202 ? 12.048 0.082 -20.818 1.00 48.09 202 ILE A CA 1
ATOM 1567 C C . ILE A 1 202 ? 11.218 -0.101 -22.105 1.00 48.09 202 ILE A C 1
ATOM 1569 O O . ILE A 1 202 ? 10.644 0.886 -22.577 1.00 48.09 202 ILE A O 1
ATOM 1573 N N . PRO A 1 203 ? 11.169 -1.317 -22.692 1.00 39.75 203 PRO A N 1
ATOM 1574 C CA . PRO A 1 203 ? 10.597 -1.512 -24.016 1.00 39.75 203 PRO A CA 1
ATOM 1575 C C . PRO A 1 203 ? 9.184 -0.946 -24.140 1.00 39.75 203 PRO A C 1
ATOM 1577 O O . PRO A 1 203 ? 8.320 -1.200 -23.299 1.00 39.75 203 PRO A O 1
ATOM 1580 N N . SER A 1 204 ? 8.942 -0.180 -25.204 1.00 34.84 204 SER A N 1
ATOM 1581 C CA . SER A 1 204 ? 7.730 0.632 -25.355 1.00 34.84 204 SER A CA 1
ATOM 1582 C C . SER A 1 204 ? 6.430 -0.180 -25.301 1.00 34.84 204 SER A C 1
ATOM 1584 O O . SER A 1 204 ? 5.429 0.350 -24.828 1.00 34.84 204 SER A O 1
ATOM 1586 N N . PHE A 1 205 ? 6.439 -1.467 -25.667 1.00 37.56 205 PHE A N 1
ATOM 1587 C CA . PHE A 1 205 ? 5.286 -2.376 -25.544 1.00 37.56 205 PHE A CA 1
ATOM 1588 C C . PHE A 1 205 ? 4.901 -2.709 -24.084 1.00 37.56 205 PHE A C 1
ATOM 1590 O O . PHE A 1 205 ? 3.725 -2.869 -23.753 1.00 37.56 205 PHE A O 1
ATOM 1597 N N . LEU A 1 206 ? 5.862 -2.714 -23.151 1.00 35.91 206 LEU A N 1
ATOM 1598 C CA . LEU A 1 206 ? 5.567 -2.861 -21.718 1.00 35.91 206 LEU A CA 1
ATOM 1599 C C . LEU A 1 206 ? 4.813 -1.638 -21.170 1.00 35.91 206 LEU A C 1
ATOM 1601 O O . LEU A 1 206 ? 4.122 -1.718 -20.148 1.00 35.91 206 LEU A O 1
ATOM 1605 N N . VAL A 1 207 ? 4.920 -0.498 -21.855 1.00 36.28 207 VAL A N 1
ATOM 1606 C CA . VAL A 1 207 ? 4.548 0.823 -21.336 1.00 36.28 207 VAL A CA 1
ATOM 1607 C C . VAL A 1 207 ? 3.446 1.513 -22.155 1.00 36.28 207 VAL A C 1
ATOM 1609 O O . VAL A 1 207 ? 2.776 2.402 -21.628 1.00 36.28 207 VAL A O 1
ATOM 1612 N N . SER A 1 208 ? 3.175 1.056 -23.381 1.00 30.14 208 SER A N 1
ATOM 1613 C CA . SER A 1 208 ? 2.001 1.424 -24.179 1.00 30.14 208 SER A CA 1
ATOM 1614 C C . SER A 1 208 ? 0.704 1.193 -23.392 1.00 30.14 208 SER A C 1
ATOM 1616 O O . SER A 1 208 ? 0.619 0.306 -22.539 1.00 30.14 208 SER A O 1
ATOM 1618 N N . GLN A 1 209 ? -0.335 1.980 -23.679 1.00 37.97 209 GLN A N 1
ATOM 1619 C CA . GLN A 1 209 ? -1.705 1.678 -23.232 1.00 37.97 209 GLN A CA 1
ATOM 1620 C C . GLN A 1 209 ? -2.467 0.818 -24.257 1.00 37.97 209 GLN A C 1
ATOM 1622 O O . GLN A 1 209 ? -3.677 0.658 -24.147 1.00 37.97 209 GLN A O 1
ATOM 1627 N N . THR A 1 210 ? -1.756 0.287 -25.253 1.00 32.47 21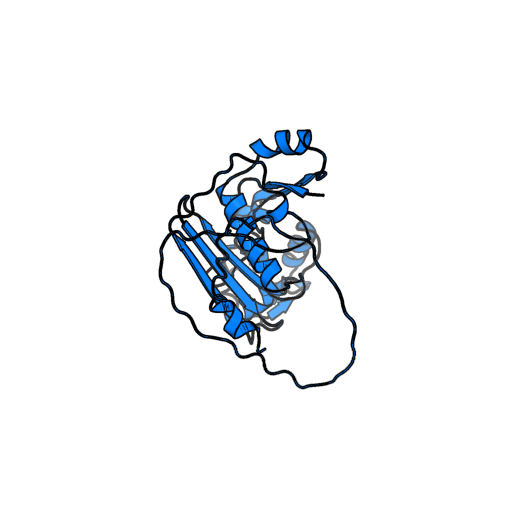0 THR A N 1
ATOM 1628 C CA . THR A 1 210 ? -2.297 -0.436 -26.402 1.00 32.47 210 THR A CA 1
ATOM 1629 C C . THR A 1 210 ? -1.556 -1.757 -26.585 1.00 32.47 210 THR A C 1
ATOM 1631 O O . THR A 1 210 ? -0.325 -1.765 -26.701 1.00 32.47 210 THR A O 1
ATOM 1634 N N . ASP A 1 211 ? -2.366 -2.808 -26.644 1.00 31.56 211 ASP A N 1
ATOM 1635 C CA . ASP A 1 211 ? -2.132 -4.131 -27.223 1.00 31.56 211 ASP A CA 1
ATOM 1636 C C . ASP A 1 211 ? -1.123 -5.074 -26.527 1.00 31.56 211 ASP A C 1
ATOM 1638 O O . ASP A 1 211 ? -0.480 -4.736 -25.526 1.00 31.56 211 ASP A O 1
ATOM 1642 N N . ASP A 1 212 ? -1.162 -6.329 -26.984 1.00 38.41 212 ASP A N 1
ATOM 1643 C CA . ASP A 1 212 ? -0.859 -7.554 -26.228 1.00 38.41 212 ASP A CA 1
ATOM 1644 C C . ASP A 1 212 ? 0.606 -8.055 -26.321 1.00 38.41 212 ASP A C 1
ATOM 1646 O O . ASP A 1 212 ? 1.493 -7.398 -26.860 1.00 38.41 212 ASP A O 1
ATOM 1650 N N . ASP A 1 213 ? 0.831 -9.252 -25.765 1.00 32.16 213 ASP A N 1
ATOM 1651 C CA . ASP A 1 213 ? 2.040 -10.087 -25.816 1.00 32.16 213 ASP A CA 1
ATOM 1652 C C . ASP A 1 213 ? 3.280 -9.584 -25.055 1.00 32.16 213 ASP A C 1
ATOM 1654 O O . ASP A 1 213 ? 4.278 -9.106 -25.596 1.00 32.16 213 ASP A O 1
ATOM 1658 N N . LEU A 1 214 ? 3.269 -9.859 -23.746 1.00 31.64 214 LEU A N 1
ATOM 1659 C CA . LEU A 1 214 ? 4.477 -9.921 -22.923 1.00 31.64 214 LEU A CA 1
ATOM 1660 C C . LEU A 1 214 ? 5.077 -11.337 -23.019 1.00 31.64 214 LEU A C 1
ATOM 1662 O O . LEU A 1 214 ? 4.792 -12.206 -22.194 1.00 31.64 214 LEU A O 1
ATOM 1666 N N . LEU A 1 215 ? 5.885 -11.573 -24.057 1.00 29.45 215 LEU A N 1
ATOM 1667 C CA . LEU A 1 215 ? 6.543 -12.861 -24.305 1.00 29.45 215 LEU A CA 1
ATOM 1668 C C . LEU A 1 215 ? 7.635 -13.157 -23.262 1.00 29.45 215 LEU A C 1
ATOM 1670 O O . LEU A 1 215 ? 8.782 -12.737 -23.405 1.00 29.45 215 LEU A O 1
ATOM 1674 N N . LEU A 1 216 ? 7.279 -13.927 -22.233 1.00 30.52 216 LEU A N 1
ATOM 1675 C CA . LEU A 1 216 ? 8.233 -14.659 -21.398 1.00 30.52 216 LEU A CA 1
ATOM 1676 C C . LEU A 1 216 ? 8.501 -16.018 -22.057 1.00 30.52 216 LEU A C 1
ATOM 1678 O O . LEU A 1 216 ? 7.585 -16.825 -22.209 1.00 30.52 216 LEU A O 1
ATOM 1682 N N . THR A 1 217 ? 9.740 -16.258 -22.482 1.00 26.47 217 THR A N 1
ATOM 1683 C CA . THR A 1 217 ? 10.142 -17.504 -23.149 1.00 26.47 217 THR A CA 1
ATOM 1684 C C . THR A 1 217 ? 10.777 -18.474 -22.158 1.00 26.47 217 THR A C 1
ATOM 1686 O O . THR A 1 217 ? 11.965 -18.353 -21.853 1.00 26.47 217 THR A O 1
ATOM 1689 N N . ASP A 1 218 ? 10.005 -19.456 -21.695 1.00 27.53 218 ASP A N 1
ATOM 1690 C CA . ASP A 1 218 ? 10.560 -20.640 -21.034 1.00 27.53 218 ASP A CA 1
ATOM 1691 C C . ASP A 1 218 ? 11.285 -21.522 -22.060 1.00 27.53 218 ASP A C 1
ATOM 1693 O O . ASP A 1 218 ? 10.837 -21.668 -23.200 1.00 27.53 218 ASP A O 1
ATOM 1697 N N . ASN A 1 219 ? 12.423 -22.098 -21.664 1.00 32.22 219 ASN A N 1
ATOM 1698 C CA . ASN A 1 219 ? 13.373 -22.718 -22.596 1.00 32.22 219 ASN A CA 1
ATOM 1699 C C . ASN A 1 219 ? 13.318 -24.261 -22.623 1.00 32.22 219 ASN A C 1
ATOM 1701 O O . ASN A 1 219 ? 14.131 -24.888 -23.300 1.00 32.22 219 ASN A O 1
ATOM 1705 N N . ASP A 1 220 ? 12.378 -24.876 -21.895 1.00 29.83 220 ASP A N 1
ATOM 1706 C CA . ASP A 1 220 ? 12.266 -26.332 -21.732 1.00 29.83 220 ASP A CA 1
ATOM 1707 C C . ASP A 1 220 ? 10.982 -26.915 -22.340 1.00 29.83 220 ASP A C 1
ATOM 1709 O O . ASP A 1 220 ? 9.905 -26.318 -22.322 1.00 29.83 220 ASP A O 1
ATOM 1713 N N . THR A 1 221 ? 11.107 -28.107 -22.927 1.00 33.69 221 THR A N 1
ATOM 1714 C CA . THR A 1 221 ? 10.125 -28.639 -23.886 1.00 33.69 221 THR A CA 1
ATOM 1715 C C . THR A 1 221 ? 9.231 -29.729 -23.296 1.00 33.69 221 THR A C 1
ATOM 1717 O O . THR A 1 221 ? 9.733 -30.746 -22.818 1.00 33.69 221 THR A O 1
ATOM 1720 N N . GLN A 1 222 ? 7.912 -29.637 -23.505 1.00 26.45 222 GLN A N 1
ATOM 1721 C CA . GLN A 1 222 ? 7.108 -30.834 -23.796 1.00 26.45 222 GLN A CA 1
ATOM 1722 C C . GLN A 1 222 ? 5.811 -30.517 -24.554 1.00 26.45 222 GLN A C 1
ATOM 1724 O O . GLN A 1 222 ? 5.199 -29.469 -24.369 1.00 26.45 222 GLN A O 1
ATOM 1729 N N . THR A 1 223 ? 5.402 -31.420 -25.452 1.00 25.48 223 THR A N 1
ATOM 1730 C CA . THR A 1 223 ? 4.327 -31.172 -26.427 1.00 25.48 223 THR A CA 1
ATOM 1731 C C . THR A 1 223 ? 3.172 -32.155 -26.269 1.00 25.48 223 THR A C 1
ATOM 1733 O O . THR A 1 223 ? 3.320 -33.348 -26.531 1.00 25.48 223 THR A O 1
ATOM 1736 N N . HIS A 1 224 ? 1.978 -31.636 -25.981 1.00 24.53 224 HIS A N 1
ATOM 1737 C CA . HIS A 1 224 ? 0.717 -32.360 -26.148 1.00 24.53 224 HIS A CA 1
ATOM 1738 C C . HIS A 1 224 ? -0.269 -31.550 -27.000 1.00 24.53 224 HIS A C 1
ATOM 1740 O O . HIS A 1 224 ? -0.189 -30.329 -27.083 1.00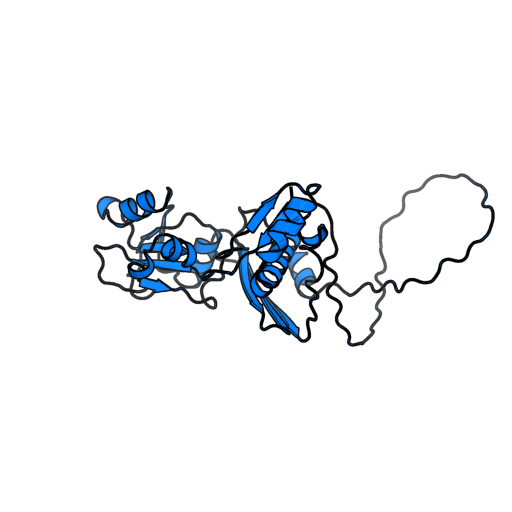 24.53 224 HIS A O 1
ATOM 1746 N N . ARG A 1 225 ? -1.146 -32.254 -27.728 1.00 24.88 225 ARG A N 1
ATOM 1747 C CA . ARG A 1 225 ? -1.887 -31.710 -28.878 1.00 24.88 225 ARG A CA 1
ATOM 1748 C C . ARG A 1 225 ? -3.329 -32.212 -28.872 1.00 24.88 225 ARG A C 1
ATOM 1750 O O . ARG A 1 225 ? -3.565 -33.374 -29.193 1.00 24.88 225 ARG A O 1
ATOM 1757 N N . ILE A 1 226 ? -4.294 -31.347 -28.550 1.00 24.42 226 ILE A N 1
ATOM 1758 C CA . ILE A 1 226 ? -5.729 -31.684 -28.572 1.00 24.42 226 ILE A CA 1
ATOM 1759 C C . ILE A 1 226 ? -6.512 -30.642 -29.385 1.00 24.42 226 ILE A C 1
ATOM 1761 O O . ILE A 1 226 ? -6.431 -29.440 -29.152 1.00 24.42 226 ILE A O 1
ATOM 1765 N N . ASN A 1 227 ? -7.293 -31.116 -30.358 1.00 25.36 227 ASN A N 1
ATOM 1766 C CA . ASN A 1 227 ? -8.032 -30.267 -31.295 1.00 25.36 227 ASN A CA 1
ATOM 1767 C C . ASN A 1 227 ? -9.282 -29.633 -30.657 1.00 25.36 227 ASN A C 1
ATOM 1769 O O . ASN A 1 227 ? -10.171 -30.347 -30.188 1.00 25.36 227 ASN A O 1
ATOM 1773 N N . ARG A 1 228 ? -9.449 -28.309 -30.776 1.00 26.73 228 ARG A N 1
ATOM 1774 C CA . ARG A 1 228 ? -10.749 -27.645 -30.560 1.00 26.73 228 ARG A CA 1
ATOM 1775 C C . ARG A 1 228 ? -11.582 -27.650 -31.846 1.00 26.73 228 ARG A C 1
ATOM 1777 O O . ARG A 1 228 ? -11.395 -26.799 -32.712 1.00 26.73 228 ARG A O 1
ATOM 1784 N N . LYS A 1 229 ? -12.565 -28.554 -31.946 1.00 26.22 229 LYS A N 1
ATOM 1785 C CA . LYS A 1 229 ? -13.662 -28.415 -32.925 1.00 26.22 229 LYS A CA 1
ATOM 1786 C C . LYS A 1 229 ? -14.464 -27.147 -32.601 1.00 26.22 229 LYS A C 1
ATOM 1788 O O . LYS A 1 229 ? -15.206 -27.132 -31.620 1.00 26.22 229 LYS A O 1
ATOM 1793 N N . ARG A 1 230 ? -14.364 -26.100 -33.426 1.00 28.16 230 ARG A N 1
ATOM 1794 C CA . ARG A 1 230 ? -15.355 -25.010 -33.419 1.00 28.16 230 ARG A CA 1
ATOM 1795 C C . ARG A 1 230 ? -16.665 -25.546 -33.999 1.00 28.16 230 ARG A C 1
ATOM 1797 O O . ARG A 1 230 ? -16.671 -26.072 -35.106 1.00 28.16 230 ARG A O 1
ATOM 1804 N N . LYS A 1 231 ? -17.766 -25.386 -33.263 1.00 26.59 231 LYS A N 1
ATOM 1805 C CA . LYS A 1 231 ? -19.130 -25.577 -33.768 1.00 26.59 231 LYS A CA 1
ATOM 1806 C C . LYS A 1 231 ? -19.814 -24.210 -33.769 1.00 26.59 231 LYS A C 1
ATOM 1808 O O . LYS A 1 231 ? -20.062 -23.655 -32.702 1.00 26.59 231 LYS A O 1
ATOM 1813 N N . ARG A 1 232 ? -20.100 -23.668 -34.950 1.00 27.22 232 ARG A N 1
ATOM 1814 C CA . ARG A 1 232 ? -21.042 -22.557 -35.153 1.00 27.22 232 ARG A CA 1
ATOM 1815 C C . ARG A 1 232 ? -21.904 -22.910 -36.367 1.00 27.22 232 ARG A C 1
ATOM 1817 O O . ARG A 1 232 ? -21.429 -23.642 -37.229 1.00 27.22 232 ARG A O 1
ATOM 1824 N N . ALA A 1 233 ? -23.172 -22.513 -36.335 1.00 28.80 233 ALA A N 1
ATOM 1825 C CA . ALA A 1 233 ? -24.181 -22.957 -37.296 1.00 28.80 233 ALA A CA 1
ATOM 1826 C C . ALA A 1 233 ? -24.039 -22.269 -38.661 1.00 28.80 233 ALA A C 1
ATOM 1828 O O . ALA A 1 233 ? -23.356 -21.248 -38.768 1.00 28.80 233 ALA A O 1
ATOM 1829 N N . GLU A 1 234 ? -24.691 -22.840 -39.675 1.00 28.55 234 GLU A N 1
ATOM 1830 C CA . GLU A 1 234 ? -24.744 -22.281 -41.022 1.00 28.55 234 GLU A CA 1
ATOM 1831 C C . GLU A 1 234 ? -25.585 -21.001 -41.106 1.00 28.55 234 GLU A C 1
ATOM 1833 O O . GLU A 1 234 ? -26.626 -20.871 -40.460 1.00 28.55 234 GLU A O 1
ATOM 1838 N N . SER A 1 235 ? -25.173 -20.115 -42.009 1.00 28.75 235 SER A N 1
ATOM 1839 C CA . SER A 1 235 ? -26.078 -19.356 -42.875 1.00 28.75 235 SER A CA 1
ATOM 1840 C C . SER A 1 235 ? -25.284 -18.899 -44.101 1.00 28.75 235 SER A C 1
ATOM 1842 O O . SER A 1 235 ? -24.236 -18.271 -43.938 1.00 28.75 235 SER A O 1
ATOM 1844 N N . ASN A 1 236 ? -25.766 -19.238 -45.294 1.00 27.97 236 ASN A N 1
ATOM 1845 C CA . ASN A 1 236 ? -25.231 -18.775 -46.579 1.00 27.97 236 ASN A CA 1
ATOM 1846 C C . ASN A 1 236 ? -25.666 -17.299 -46.829 1.00 27.97 236 ASN A C 1
ATOM 1848 O O . ASN A 1 236 ? -26.331 -16.720 -45.967 1.00 27.97 236 ASN A O 1
ATOM 1852 N N . ASP A 1 237 ? -25.349 -16.597 -47.924 1.00 29.95 237 ASP A N 1
ATOM 1853 C CA . ASP A 1 237 ? -24.630 -16.898 -49.187 1.00 29.95 237 ASP A CA 1
ATOM 1854 C C . ASP A 1 237 ? -23.442 -15.881 -49.339 1.00 29.95 237 ASP A C 1
ATOM 1856 O O . ASP A 1 237 ? -23.046 -15.293 -48.332 1.00 29.95 237 ASP A O 1
ATOM 1860 N N . ASP A 1 238 ? -22.736 -15.619 -50.450 1.00 29.12 238 ASP A N 1
ATOM 1861 C CA . ASP A 1 238 ? -22.904 -15.913 -51.887 1.00 29.12 238 ASP A CA 1
ATOM 1862 C C . ASP A 1 238 ? -21.527 -15.893 -52.628 1.00 29.12 238 ASP A C 1
ATOM 1864 O O . ASP A 1 238 ? -20.470 -15.794 -52.001 1.00 29.12 238 ASP A O 1
ATOM 1868 N N . ASP A 1 239 ? -21.540 -16.021 -53.956 1.00 28.17 239 ASP A N 1
ATOM 1869 C CA . ASP A 1 239 ? -20.419 -16.252 -54.889 1.00 28.17 239 ASP A CA 1
ATOM 1870 C C . ASP A 1 239 ? -19.561 -15.016 -55.293 1.00 28.17 239 ASP A C 1
ATOM 1872 O O . ASP A 1 239 ? -20.077 -13.906 -55.430 1.00 28.17 239 ASP A O 1
ATOM 1876 N N . THR A 1 240 ? -18.250 -15.209 -55.564 1.00 30.45 240 THR A N 1
ATOM 1877 C CA . THR A 1 240 ? -17.583 -14.863 -56.861 1.00 30.45 240 THR A CA 1
ATOM 1878 C C . THR A 1 240 ? -16.066 -15.178 -56.934 1.00 30.45 240 THR A C 1
ATOM 1880 O O . THR A 1 240 ? -15.327 -15.137 -55.951 1.00 30.45 240 THR A O 1
ATOM 1883 N N . LEU A 1 241 ? -15.594 -15.471 -58.157 1.00 26.83 241 LEU A N 1
ATOM 1884 C CA . LEU A 1 241 ? -14.230 -15.875 -58.582 1.00 26.83 241 LEU A CA 1
ATOM 1885 C C . LEU A 1 241 ? -13.554 -14.750 -59.422 1.00 26.83 241 LEU A C 1
ATOM 1887 O O . LEU A 1 241 ? -14.271 -13.863 -59.872 1.00 26.83 241 LEU A O 1
ATOM 1891 N N . LEU A 1 242 ? -12.255 -14.647 -59.779 1.00 26.84 242 LEU A N 1
ATOM 1892 C CA . LEU A 1 242 ? -10.930 -15.346 -59.695 1.00 26.84 242 LEU A CA 1
ATOM 1893 C C . LEU A 1 242 ? -9.862 -14.258 -60.124 1.00 26.84 242 LEU A C 1
ATOM 1895 O O . LEU A 1 242 ? -10.300 -13.144 -60.425 1.00 26.84 242 LEU A O 1
ATOM 1899 N N . PRO A 1 243 ? -8.523 -14.469 -60.304 1.00 33.28 243 PRO A N 1
ATOM 1900 C CA . PRO A 1 243 ? -7.577 -15.533 -59.916 1.00 33.28 243 PRO A CA 1
ATOM 1901 C C . PRO A 1 243 ? -6.317 -15.013 -59.144 1.00 33.28 243 PRO A C 1
ATOM 1903 O O . PRO A 1 243 ? -6.247 -13.856 -58.742 1.00 33.28 243 PRO A O 1
ATOM 1906 N N . GLN A 1 244 ? -5.292 -15.864 -58.963 1.00 28.44 244 GLN A N 1
ATOM 1907 C CA . GLN A 1 244 ? -3.962 -15.542 -58.389 1.00 28.44 244 GLN A CA 1
ATOM 1908 C C . GLN A 1 244 ? -2.841 -15.551 -59.460 1.00 28.44 244 GLN A C 1
ATOM 1910 O O . GLN A 1 244 ? -2.950 -16.318 -60.419 1.00 28.44 244 GLN A O 1
ATOM 1915 N N . PRO A 1 245 ? -1.729 -14.813 -59.263 1.00 29.02 245 PRO A N 1
ATOM 1916 C CA . PRO A 1 245 ? -0.396 -15.140 -59.786 1.00 29.02 245 PRO A CA 1
ATOM 1917 C C . PRO A 1 245 ? 0.543 -15.705 -58.689 1.00 29.02 245 PRO A C 1
ATOM 1919 O O . PRO A 1 245 ? 0.238 -15.647 -57.500 1.00 29.02 245 PRO A O 1
ATOM 1922 N N . GLU A 1 246 ? 1.682 -16.282 -59.082 1.00 27.20 246 GLU A N 1
ATOM 1923 C CA . GLU A 1 246 ? 2.417 -17.265 -58.265 1.00 27.20 246 GLU A CA 1
ATOM 1924 C C . GLU A 1 246 ? 3.607 -16.752 -57.416 1.00 27.20 246 GLU A C 1
ATOM 1926 O O . GLU A 1 246 ? 4.319 -15.815 -57.767 1.00 27.20 246 GLU A O 1
ATOM 1931 N N . THR A 1 247 ? 3.891 -17.510 -56.346 1.00 25.62 247 THR A N 1
ATOM 1932 C CA . THR A 1 247 ? 5.209 -17.733 -55.703 1.00 25.62 247 THR A CA 1
ATOM 1933 C C . THR A 1 247 ? 6.069 -16.544 -55.237 1.00 25.62 247 THR A C 1
ATOM 1935 O O . THR A 1 247 ? 6.884 -16.009 -55.980 1.00 25.62 247 THR A O 1
ATOM 1938 N N . THR A 1 248 ? 6.137 -16.366 -53.914 1.00 27.89 248 THR A N 1
ATOM 1939 C CA . THR A 1 248 ? 7.405 -16.579 -53.176 1.00 27.89 248 THR A CA 1
ATOM 1940 C C . THR A 1 248 ? 7.124 -17.419 -51.922 1.00 27.89 248 THR A C 1
ATOM 1942 O O . THR A 1 248 ? 6.005 -17.415 -51.411 1.00 27.89 248 THR A O 1
ATOM 1945 N N . ALA A 1 249 ? 8.094 -18.216 -51.460 1.00 29.14 249 ALA A N 1
ATOM 1946 C CA . ALA A 1 249 ? 7.880 -19.156 -50.356 1.00 29.14 249 ALA A CA 1
ATOM 1947 C C . ALA A 1 249 ? 7.983 -18.457 -48.982 1.00 29.14 249 ALA A C 1
ATOM 1949 O O . ALA A 1 249 ? 9.000 -17.809 -48.721 1.00 29.14 249 ALA A O 1
ATOM 1950 N N . PRO A 1 250 ? 6.994 -18.602 -48.077 1.00 26.25 250 PRO A N 1
ATOM 1951 C CA . PRO A 1 250 ? 7.097 -18.059 -46.729 1.00 26.25 250 PRO A CA 1
ATOM 1952 C C . PRO A 1 250 ? 8.100 -18.871 -45.901 1.00 26.25 250 PRO A C 1
ATOM 1954 O O . PRO A 1 250 ? 7.960 -20.085 -45.740 1.00 26.25 250 PRO A O 1
ATOM 1957 N N . ILE A 1 251 ? 9.103 -18.192 -45.342 1.00 26.14 251 ILE A N 1
ATOM 1958 C CA . ILE A 1 251 ? 10.015 -18.781 -44.355 1.00 26.14 251 ILE A CA 1
ATOM 1959 C C . ILE A 1 251 ? 9.194 -19.141 -43.111 1.00 26.14 251 ILE A C 1
ATOM 1961 O O . ILE A 1 251 ? 8.486 -18.297 -42.561 1.00 26.14 251 ILE A O 1
ATOM 1965 N N . SER A 1 252 ? 9.279 -20.395 -42.668 1.00 26.00 252 SER A N 1
ATOM 1966 C CA . SER A 1 252 ? 8.485 -20.913 -41.553 1.00 26.00 252 SER A CA 1
ATOM 1967 C C . SER A 1 252 ? 8.928 -20.318 -40.213 1.00 26.00 252 SER A C 1
ATOM 1969 O O . SER A 1 252 ? 9.875 -20.808 -39.593 1.00 26.00 252 SER A O 1
ATOM 1971 N N . SER A 1 253 ? 8.227 -19.289 -39.740 1.00 24.36 253 SER A N 1
ATOM 1972 C CA . SER A 1 253 ? 8.330 -18.839 -38.353 1.00 24.36 253 SER A CA 1
ATOM 1973 C C . SER A 1 253 ? 7.670 -19.865 -37.413 1.00 24.36 253 SER A C 1
ATOM 1975 O O . SER A 1 253 ? 6.583 -20.369 -37.713 1.00 24.36 253 SER A O 1
ATOM 1977 N N . PRO A 1 254 ? 8.294 -20.217 -36.273 1.00 23.28 254 PRO A N 1
ATOM 1978 C CA . PRO A 1 254 ? 7.714 -21.172 -35.335 1.00 23.28 254 PRO A CA 1
ATOM 1979 C C . PRO A 1 254 ? 6.530 -20.537 -34.591 1.00 23.28 254 PRO A C 1
ATOM 1981 O O . PRO A 1 254 ? 6.704 -19.803 -33.621 1.00 23.28 254 PRO A O 1
ATOM 1984 N N . SER A 1 255 ? 5.304 -20.826 -35.038 1.00 25.61 255 SER A N 1
ATOM 1985 C CA . SER A 1 255 ? 4.066 -20.390 -34.375 1.00 25.61 255 SER A CA 1
ATOM 1986 C C . SER A 1 255 ? 3.821 -21.160 -33.068 1.00 25.61 255 SER A C 1
ATOM 1988 O O . SER A 1 255 ? 3.007 -22.082 -33.008 1.00 25.61 255 SER A O 1
ATOM 1990 N N . ALA A 1 256 ? 4.542 -20.788 -32.011 1.00 22.97 256 ALA A N 1
ATOM 1991 C CA . ALA A 1 256 ? 4.426 -21.373 -30.678 1.00 22.97 256 ALA A CA 1
ATOM 1992 C C . ALA A 1 256 ? 3.210 -20.816 -29.910 1.00 22.97 256 ALA A C 1
ATOM 1994 O O . ALA A 1 256 ? 3.341 -19.985 -29.015 1.00 22.97 256 ALA A O 1
ATOM 1995 N N . THR A 1 257 ? 2.002 -21.279 -30.244 1.00 25.98 257 THR A N 1
ATOM 1996 C CA . THR A 1 257 ? 0.805 -21.003 -29.430 1.00 25.98 257 THR A CA 1
ATOM 1997 C C . THR A 1 257 ? 0.850 -21.826 -28.138 1.00 25.98 257 THR A C 1
ATOM 1999 O O . THR A 1 257 ? 0.396 -22.970 -28.110 1.00 25.98 257 THR A O 1
ATOM 2002 N N . ILE A 1 258 ? 1.406 -21.250 -27.071 1.00 26.42 258 ILE A N 1
ATOM 2003 C CA . ILE A 1 258 ? 1.410 -21.857 -25.731 1.00 26.42 258 ILE A CA 1
ATOM 2004 C C . ILE A 1 258 ? -0.029 -21.903 -25.184 1.00 26.42 258 ILE A C 1
ATOM 2006 O O . ILE A 1 258 ? -0.829 -20.992 -25.412 1.00 26.42 258 ILE A O 1
ATOM 2010 N N . GLU A 1 259 ? -0.390 -22.992 -24.498 1.00 26.80 259 GLU A N 1
ATOM 2011 C CA . GLU A 1 259 ? -1.740 -23.161 -23.957 1.00 26.80 259 GLU A CA 1
ATOM 2012 C C . GLU A 1 259 ? -2.081 -22.110 -22.888 1.00 26.80 259 GLU A C 1
ATOM 2014 O O . GLU A 1 259 ? -1.234 -21.639 -22.132 1.00 26.80 259 GLU A O 1
ATOM 2019 N N . THR A 1 260 ? -3.371 -21.783 -22.773 1.00 33.38 260 THR A N 1
ATOM 2020 C CA . THR A 1 260 ? -3.880 -20.873 -21.740 1.00 33.38 260 THR A CA 1
ATOM 2021 C C . THR A 1 260 ? -3.511 -21.368 -20.337 1.00 33.38 260 THR A C 1
ATOM 2023 O O . THR A 1 260 ? -4.019 -22.415 -19.914 1.00 33.38 260 THR A O 1
ATOM 2026 N N . SER A 1 261 ? -2.701 -20.579 -19.622 1.00 34.16 261 SER A N 1
ATOM 2027 C CA . SER A 1 261 ? -2.343 -20.766 -18.206 1.00 34.16 261 SER A CA 1
ATOM 2028 C C . SER A 1 261 ? -3.558 -21.148 -17.335 1.00 34.16 261 SER A C 1
ATOM 2030 O O . SER A 1 261 ? -4.660 -20.652 -17.606 1.00 34.16 261 SER A O 1
ATOM 2032 N N . PRO A 1 262 ? -3.392 -21.986 -16.284 1.00 35.91 262 PRO A N 1
ATOM 2033 C CA . PRO A 1 262 ? -4.473 -22.403 -15.384 1.00 35.91 262 PRO A CA 1
ATOM 2034 C C . PRO A 1 262 ? -5.383 -21.264 -14.901 1.00 35.91 262 PRO A C 1
ATOM 2036 O O . PRO A 1 262 ? -6.604 -21.437 -14.908 1.00 35.91 262 PRO A O 1
ATOM 2039 N N . LEU A 1 263 ? -4.808 -20.085 -14.617 1.00 36.88 263 LEU A N 1
ATOM 2040 C CA . LEU A 1 263 ? -5.508 -18.824 -14.324 1.00 36.88 263 LEU A CA 1
ATOM 2041 C C . LEU A 1 263 ? -6.737 -18.596 -15.224 1.00 36.88 263 LEU A C 1
ATOM 2043 O O . LEU A 1 263 ? -7.844 -18.326 -14.753 1.00 36.88 263 LEU A O 1
ATOM 2047 N N . LEU A 1 264 ? -6.567 -18.743 -16.540 1.00 35.75 264 LEU A N 1
ATOM 2048 C CA . LEU A 1 264 ? -7.592 -18.406 -17.531 1.00 35.75 264 LEU A CA 1
ATOM 2049 C C . LEU A 1 264 ? -8.755 -19.399 -17.587 1.00 35.75 264 LEU A C 1
ATOM 2051 O O . LEU A 1 264 ? -9.818 -19.049 -18.098 1.00 35.75 264 LEU A O 1
ATOM 2055 N N . ARG A 1 265 ? -8.600 -20.618 -17.053 1.00 36.78 265 ARG A N 1
ATOM 2056 C CA . ARG A 1 265 ? -9.702 -21.594 -17.005 1.00 36.78 265 ARG A CA 1
ATOM 2057 C C . ARG A 1 265 ? -10.703 -21.294 -15.884 1.00 36.78 265 ARG A C 1
ATOM 2059 O O . ARG A 1 265 ? -11.822 -21.790 -15.955 1.00 36.78 265 ARG A O 1
ATOM 2066 N N . HIS A 1 266 ? -10.329 -20.485 -14.887 1.00 33.97 266 HIS A N 1
ATOM 2067 C CA . HIS A 1 266 ? -11.206 -20.129 -13.767 1.00 33.97 266 HIS A CA 1
ATOM 2068 C C . HIS A 1 266 ? -11.925 -18.783 -13.970 1.00 33.97 266 HIS A C 1
ATOM 2070 O O . HIS A 1 266 ? -13.111 -18.674 -13.672 1.00 33.97 266 HIS A O 1
ATOM 2076 N N . PHE A 1 267 ? -11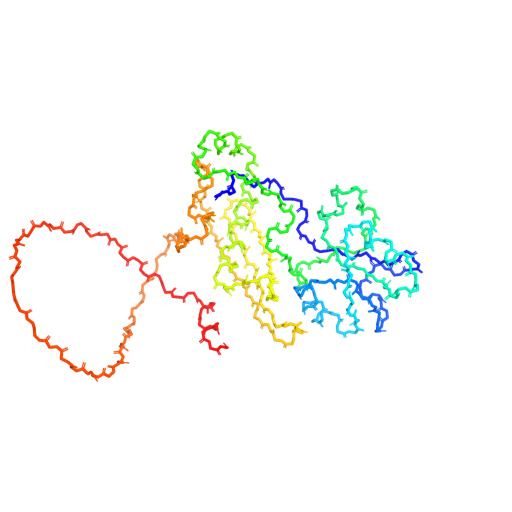.254 -17.775 -14.541 1.00 34.31 267 PHE A N 1
ATOM 2077 C CA . PHE A 1 267 ? -11.852 -16.445 -14.754 1.00 34.31 267 PHE A CA 1
ATOM 2078 C C . PHE A 1 267 ? -12.860 -16.360 -15.916 1.00 34.31 267 PHE A C 1
ATOM 2080 O O . PHE A 1 267 ? -13.602 -15.391 -15.998 1.00 34.31 267 PHE A O 1
ATOM 2087 N N . ALA A 1 268 ? -12.942 -17.366 -16.794 1.00 28.84 268 ALA A N 1
ATOM 2088 C CA . ALA A 1 268 ? -13.875 -17.374 -17.930 1.00 28.84 268 ALA A CA 1
ATOM 2089 C C . ALA A 1 268 ? -15.327 -17.790 -17.579 1.00 28.84 268 ALA A C 1
ATOM 2091 O O . ALA A 1 268 ? -16.159 -17.919 -18.480 1.00 28.84 268 ALA A O 1
ATOM 2092 N N . HIS A 1 269 ? -15.627 -18.055 -16.300 1.00 28.80 269 HIS A N 1
ATOM 2093 C CA . HIS A 1 269 ? -16.887 -18.660 -15.839 1.00 28.80 269 HIS A CA 1
ATOM 2094 C C . HIS A 1 269 ? -17.440 -18.046 -14.531 1.00 28.80 269 HIS A C 1
ATOM 2096 O O . HIS A 1 269 ? -18.081 -18.749 -13.745 1.00 28.80 269 HIS A O 1
ATOM 2102 N N . VAL A 1 270 ? -17.202 -16.749 -14.290 1.00 30.61 270 VAL A N 1
ATOM 2103 C CA . VAL A 1 270 ? -17.725 -15.981 -13.137 1.00 30.61 270 VAL A CA 1
ATOM 2104 C C . VAL A 1 270 ? -18.423 -14.711 -13.608 1.00 30.61 270 VAL A C 1
ATOM 2106 O O . VAL A 1 270 ? -17.888 -14.085 -14.544 1.00 30.61 270 VAL A O 1
#